Protein AF-X1SA84-F1 (afdb_monomer_lite)

Foldseek 3Di:
DDDDFDWDKDKDKDWDLDDQDPVRVCCQQCPPPCLVPPVSDHVVSCQQPVLVVPPVSPDLKHWPPCVDCVAKPKDKDFAAPPDDGDPPQADKDWDFDQQPPPDDDDPDDDDRDGDTDIFGAHPPPRDTQHKDFDADPNRHFDDDVNHGDIRGRIMMMMIITMMGRNCDPDDPPPPPPPVDDDDDDDDDDDDDDDDDDDDDDDDDDDD

Sequence (207 aa):
AEKKKAGFVVQVLCYSPYGRSETELGALVDPYGVEDQQDKWGFITRLAHLEDLAQDANSPFDLYKKGDNEQFNLEIKEVTVDGEMPEGIGIWDELIEETTQAGTRQIGLRQGGLARTWILIDPMTRETISKESVLDEEGKPKLYRGQPVYKVNDHWFVLNAKFLWRDAPEPPAQPVTSPYGMPRQMPTTSTPSPSSGSSGRSLPDDF

Organism: NCBI:txid412755

Radius of gyration: 34.04 Å; chains: 1; bounding box: 111×47×102 Å

Secondary structure (DSSP, 8-state):
------EEEEEEEEEES--SSHHHHHHHHS-TT-TT-GGG--HHHHHHTHHHHSTTS---EEE--TT-TTTEEEEEEE--TTS---TTSSEEEEEEE-----S----S------EEEEEEE-TTT--B-S-EEPB-TTSSBPEETTEE-EE---EEEEEEEEEEETTPPPPP------SS---------------------------

Structure (mmCIF, N/CA/C/O backbone):
data_AF-X1SA84-F1
#
_entry.id   AF-X1SA84-F1
#
loop_
_atom_site.group_PDB
_atom_site.id
_atom_site.type_symbol
_atom_site.label_atom_id
_atom_site.label_alt_id
_atom_site.label_comp_id
_atom_site.label_asym_id
_atom_site.label_entity_id
_atom_site.label_seq_id
_atom_site.pdbx_PDB_ins_code
_atom_site.Cartn_x
_atom_site.Cartn_y
_atom_site.Cartn_z
_atom_site.occupancy
_atom_site.B_iso_or_equiv
_atom_site.auth_seq_id
_atom_site.auth_comp_id
_atom_site.auth_asym_id
_atom_site.auth_atom_id
_atom_site.pdbx_PDB_model_num
ATOM 1 N N . ALA A 1 1 ? 33.188 -0.809 -13.844 1.00 40.09 1 ALA A N 1
ATOM 2 C CA . ALA A 1 1 ? 32.375 0.398 -13.598 1.00 40.09 1 ALA A CA 1
ATOM 3 C C . ALA A 1 1 ? 30.973 0.132 -14.123 1.00 40.09 1 ALA A C 1
ATOM 5 O O . ALA A 1 1 ? 30.839 -0.213 -15.292 1.00 40.09 1 ALA A O 1
ATOM 6 N N . GLU A 1 2 ? 29.960 0.195 -13.263 1.00 48.56 2 GLU A N 1
ATOM 7 C CA . GLU A 1 2 ? 28.555 0.024 -13.651 1.00 48.56 2 GLU A CA 1
ATOM 8 C C . GLU A 1 2 ? 28.142 1.250 -14.488 1.00 48.56 2 GLU A C 1
ATOM 10 O O . GLU A 1 2 ? 28.325 2.390 -14.056 1.00 48.56 2 GLU A O 1
ATOM 15 N N . LYS A 1 3 ? 27.696 1.046 -15.735 1.00 58.12 3 LYS A N 1
ATOM 16 C CA . LYS A 1 3 ? 27.245 2.154 -16.592 1.00 58.12 3 LYS A CA 1
ATOM 17 C C . LYS A 1 3 ? 25.975 2.747 -15.977 1.00 58.12 3 LYS A C 1
ATOM 19 O O . LYS A 1 3 ? 24.995 2.025 -15.815 1.00 58.12 3 LYS A O 1
ATOM 24 N N . LYS A 1 4 ? 25.986 4.046 -15.658 1.00 69.56 4 LYS A N 1
ATOM 25 C CA . LYS A 1 4 ? 24.787 4.770 -15.211 1.00 69.56 4 LYS A CA 1
ATOM 26 C C . LYS A 1 4 ? 23.742 4.719 -16.330 1.00 69.56 4 LYS A C 1
ATOM 28 O O . LYS A 1 4 ? 23.999 5.228 -17.417 1.00 69.56 4 LYS A O 1
ATOM 33 N N . LYS A 1 5 ? 22.609 4.068 -16.070 1.00 81.19 5 LYS A N 1
ATOM 34 C CA . LYS A 1 5 ? 21.448 4.033 -16.969 1.00 81.19 5 LYS A CA 1
ATOM 35 C C . LYS A 1 5 ? 20.498 5.174 -16.613 1.00 81.19 5 LYS A C 1
ATOM 37 O O . LYS A 1 5 ? 20.439 5.578 -15.452 1.00 81.19 5 LYS A O 1
ATOM 42 N N . ALA A 1 6 ? 19.781 5.688 -17.605 1.00 90.19 6 ALA A N 1
ATOM 43 C CA . ALA A 1 6 ? 18.726 6.662 -17.376 1.00 90.19 6 ALA A CA 1
ATOM 44 C C . ALA A 1 6 ? 17.506 5.995 -16.726 1.00 90.19 6 ALA A C 1
ATOM 46 O O . ALA A 1 6 ? 17.255 4.802 -16.912 1.00 90.19 6 ALA A O 1
ATOM 47 N N . GLY A 1 7 ? 16.764 6.770 -15.945 1.00 91.69 7 GLY A N 1
ATOM 48 C CA . GLY A 1 7 ? 15.628 6.280 -15.183 1.00 91.69 7 GLY A CA 1
ATOM 49 C C . GLY A 1 7 ? 15.085 7.341 -14.239 1.00 91.69 7 GLY A C 1
ATOM 50 O O . GLY A 1 7 ? 15.576 8.472 -14.206 1.00 91.69 7 GLY A O 1
ATOM 51 N N . PHE A 1 8 ? 14.082 6.965 -13.461 1.00 92.25 8 PHE A N 1
ATOM 52 C CA . PHE A 1 8 ? 13.454 7.826 -12.466 1.00 92.25 8 PHE A CA 1
ATOM 53 C C . PHE A 1 8 ? 12.996 7.012 -11.255 1.00 92.25 8 PHE A C 1
ATOM 55 O O . PHE A 1 8 ? 12.954 5.781 -11.279 1.00 92.25 8 PHE A O 1
ATOM 62 N N . VAL A 1 9 ? 12.696 7.721 -10.172 1.00 92.81 9 VAL A N 1
ATOM 63 C CA . VAL A 1 9 ? 12.149 7.156 -8.937 1.00 92.81 9 VAL A CA 1
ATOM 64 C C . VAL A 1 9 ? 10.683 7.556 -8.865 1.00 92.81 9 VAL A C 1
ATOM 66 O O . VAL A 1 9 ? 10.353 8.717 -9.107 1.00 92.81 9 VAL A O 1
ATOM 69 N N . VAL A 1 10 ? 9.823 6.609 -8.514 1.00 93.69 10 VAL A N 1
ATOM 70 C CA . VAL A 1 10 ? 8.415 6.848 -8.205 1.00 93.69 10 VAL A CA 1
ATOM 71 C C . VAL A 1 10 ? 8.187 6.516 -6.740 1.00 93.69 10 VAL A C 1
ATOM 73 O O . VAL A 1 10 ? 8.601 5.456 -6.269 1.00 93.69 10 VAL A O 1
ATOM 76 N N . GLN A 1 11 ? 7.508 7.421 -6.043 1.00 93.50 11 GLN A N 1
ATOM 77 C CA . GLN A 1 11 ? 6.896 7.143 -4.755 1.00 93.50 11 GLN A CA 1
ATOM 78 C C . GLN A 1 11 ? 5.381 7.122 -4.945 1.00 93.50 11 GLN A C 1
ATOM 80 O O . GLN A 1 11 ? 4.804 8.083 -5.454 1.00 93.50 11 GLN A O 1
ATOM 85 N N . VAL A 1 12 ? 4.749 6.022 -4.553 1.00 92.12 12 VAL A N 1
ATOM 86 C CA . VAL A 1 12 ? 3.297 5.861 -4.558 1.00 92.12 12 VAL A CA 1
ATOM 87 C C . VAL A 1 12 ? 2.830 5.795 -3.113 1.00 92.12 12 VAL A C 1
ATOM 89 O O . VAL A 1 12 ? 3.298 4.954 -2.350 1.00 92.12 12 VAL A O 1
ATOM 92 N N . LEU A 1 13 ? 1.916 6.691 -2.757 1.00 90.75 13 LEU A N 1
ATOM 93 C CA . LEU A 1 13 ? 1.251 6.743 -1.460 1.00 90.75 13 LEU A CA 1
ATOM 94 C C . LEU A 1 13 ? -0.183 6.276 -1.690 1.00 90.75 13 LEU A C 1
ATOM 96 O O . LEU A 1 13 ? -0.919 6.907 -2.452 1.00 90.75 13 LEU A O 1
ATOM 100 N N . CYS A 1 14 ? -0.570 5.162 -1.080 1.00 89.12 14 CYS A N 1
ATOM 101 C CA . CYS A 1 14 ? -1.890 4.585 -1.286 1.00 89.12 14 CYS A CA 1
ATOM 102 C C . CYS A 1 14 ? -2.542 4.190 0.029 1.00 89.12 14 CYS A C 1
ATOM 104 O O . CYS A 1 14 ? -1.904 3.666 0.934 1.00 89.12 14 CYS A O 1
ATOM 106 N N . TYR A 1 15 ? -3.850 4.388 0.076 1.00 89.19 15 TYR A N 1
ATOM 107 C CA . TYR A 1 15 ? -4.740 3.816 1.073 1.00 89.19 15 TYR A CA 1
ATOM 108 C C . TYR A 1 15 ? -5.435 2.584 0.476 1.00 89.19 15 TYR A C 1
ATOM 110 O O . TYR A 1 15 ? -5.722 2.560 -0.725 1.00 89.19 15 TYR A O 1
ATOM 118 N N . SER A 1 16 ? -5.692 1.564 1.296 1.00 89.44 16 SER A N 1
ATOM 119 C CA . SER A 1 16 ? -6.401 0.353 0.884 1.00 89.44 16 SER A CA 1
ATOM 120 C C . SER A 1 16 ? -7.372 -0.128 1.970 1.00 89.44 16 SER A C 1
ATOM 122 O O . SER A 1 16 ? -6.912 -0.491 3.055 1.00 89.44 16 SER A O 1
ATOM 124 N N . PRO A 1 17 ? -8.679 -0.253 1.656 1.00 88.56 17 PRO A N 1
ATOM 125 C CA . PRO A 1 17 ? -9.649 -0.943 2.514 1.00 88.56 17 PRO A CA 1
ATOM 126 C C . PRO A 1 17 ? -9.554 -2.477 2.399 1.00 88.56 17 PRO A C 1
ATOM 128 O O . PRO A 1 17 ? -10.313 -3.224 3.014 1.00 88.56 17 PRO A O 1
ATOM 131 N N . TYR A 1 18 ? -8.669 -2.981 1.534 1.00 86.94 18 TYR A N 1
ATOM 132 C CA . TYR A 1 18 ? -8.476 -4.410 1.306 1.00 86.94 18 TYR A CA 1
ATOM 133 C C . TYR A 1 18 ? -7.328 -4.958 2.154 1.00 86.94 18 TYR A C 1
ATOM 135 O O . TYR A 1 18 ? -6.328 -4.276 2.372 1.00 86.94 18 TYR A O 1
ATOM 143 N N . GLY A 1 19 ? -7.450 -6.230 2.542 1.00 83.94 19 GLY A N 1
ATOM 144 C CA . GLY A 1 19 ? -6.488 -6.928 3.394 1.00 83.94 19 GLY A CA 1
ATOM 145 C C . GLY A 1 19 ? -6.705 -6.619 4.877 1.00 83.94 19 GLY A C 1
ATOM 146 O O . GLY A 1 19 ? -6.691 -5.470 5.302 1.00 83.94 19 GLY A O 1
ATOM 147 N N . ARG A 1 20 ? -6.890 -7.661 5.693 1.00 87.00 20 ARG A N 1
ATOM 148 C CA . ARG A 1 20 ? -7.145 -7.534 7.141 1.00 87.00 20 ARG A CA 1
ATOM 149 C C . ARG A 1 20 ? -5.869 -7.446 7.973 1.00 87.00 20 ARG A C 1
ATOM 151 O O . ARG A 1 20 ? -5.932 -7.345 9.192 1.00 87.00 20 ARG A O 1
ATOM 158 N N . SER A 1 21 ? -4.718 -7.566 7.325 1.00 89.94 21 SER A N 1
ATOM 159 C CA . SER A 1 21 ? -3.398 -7.473 7.936 1.00 89.94 21 SER A CA 1
ATOM 160 C C . SER A 1 21 ? -2.388 -6.981 6.909 1.00 89.94 21 SER A C 1
ATOM 162 O O . SER A 1 21 ? -2.593 -7.160 5.706 1.00 89.94 21 SER A O 1
ATOM 164 N N . GLU A 1 22 ? -1.257 -6.463 7.380 1.00 91.69 22 GLU A N 1
ATOM 165 C CA . GLU A 1 22 ? -0.132 -6.061 6.528 1.00 91.69 22 GLU A CA 1
ATOM 166 C C . GLU A 1 22 ? 0.320 -7.189 5.588 1.00 91.69 22 GLU A C 1
ATOM 168 O O . GLU A 1 22 ? 0.612 -6.952 4.420 1.00 91.69 22 GLU A O 1
ATOM 173 N N . THR A 1 23 ? 0.325 -8.437 6.070 1.00 92.44 23 THR A N 1
ATOM 174 C CA . THR A 1 23 ? 0.707 -9.606 5.261 1.00 92.44 23 THR A CA 1
ATOM 175 C C . THR A 1 23 ? -0.300 -9.886 4.149 1.00 92.44 23 THR A C 1
ATOM 177 O O . THR A 1 23 ? 0.091 -10.166 3.017 1.00 92.44 23 THR A O 1
ATOM 180 N N . GLU A 1 24 ? -1.596 -9.813 4.455 1.00 93.31 24 GLU A N 1
ATOM 181 C CA . GLU A 1 24 ? -2.648 -10.040 3.463 1.00 93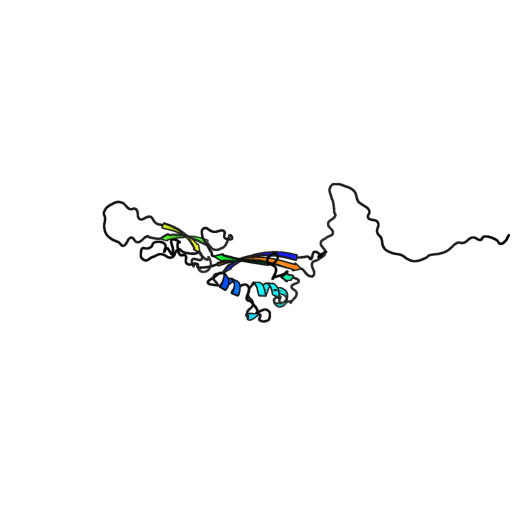.31 24 GLU A CA 1
ATOM 182 C C . GLU A 1 24 ? -2.660 -8.928 2.413 1.00 93.31 24 GLU A C 1
ATOM 184 O O . GLU A 1 24 ? -2.715 -9.220 1.221 1.00 93.31 24 GLU A O 1
ATOM 189 N N . LEU A 1 25 ? -2.529 -7.664 2.833 1.00 94.12 25 LEU A N 1
ATOM 190 C CA . LEU A 1 25 ? -2.405 -6.551 1.898 1.00 94.12 25 LEU A CA 1
ATOM 191 C C . LEU A 1 25 ? -1.135 -6.685 1.051 1.00 94.12 25 LEU A C 1
ATOM 193 O O . LEU A 1 25 ? -1.204 -6.540 -0.165 1.00 94.12 25 LEU A O 1
ATOM 197 N N . GLY A 1 26 ? 0.002 -7.049 1.645 1.00 93.56 26 GLY A N 1
ATOM 198 C CA . GLY A 1 26 ? 1.235 -7.315 0.904 1.00 93.56 26 GLY A CA 1
ATOM 199 C C . GLY A 1 26 ? 1.046 -8.365 -0.191 1.00 93.56 26 GLY A C 1
ATOM 200 O O . GLY A 1 26 ? 1.468 -8.145 -1.321 1.00 93.56 26 GLY A O 1
ATOM 201 N N . ALA A 1 27 ? 0.327 -9.452 0.101 1.00 94.25 27 ALA A N 1
ATOM 202 C CA . ALA A 1 27 ? 0.016 -10.493 -0.878 1.00 94.25 27 ALA A CA 1
ATOM 203 C C . ALA A 1 27 ? -0.966 -10.043 -1.978 1.00 94.25 27 ALA A C 1
ATOM 205 O O . ALA A 1 27 ? -0.961 -10.617 -3.065 1.00 94.25 27 ALA A O 1
ATOM 206 N N . LEU A 1 28 ? -1.803 -9.033 -1.723 1.00 93.88 28 LEU A N 1
ATOM 207 C CA . LEU A 1 28 ? -2.672 -8.425 -2.737 1.00 93.88 28 LEU A CA 1
ATOM 208 C C . LEU A 1 28 ? -1.910 -7.433 -3.627 1.00 93.88 28 LEU A C 1
ATOM 210 O O . LEU A 1 28 ? -2.140 -7.377 -4.836 1.00 93.88 28 LEU A O 1
ATOM 214 N N . VAL A 1 29 ? -1.012 -6.637 -3.040 1.00 94.19 29 VAL A N 1
ATOM 215 C CA . VAL A 1 29 ? -0.237 -5.618 -3.763 1.00 94.19 29 VAL A CA 1
ATOM 216 C C . VAL A 1 29 ? 0.887 -6.269 -4.577 1.00 94.19 29 VAL A C 1
ATOM 218 O O . VAL A 1 29 ? 1.070 -5.901 -5.739 1.00 94.19 29 VAL A O 1
ATOM 221 N N . ASP A 1 30 ? 1.597 -7.247 -4.009 1.00 93.00 30 ASP A N 1
ATOM 222 C CA . ASP A 1 30 ? 2.670 -8.011 -4.661 1.00 93.00 30 ASP A CA 1
ATOM 223 C C . ASP A 1 30 ? 2.502 -9.535 -4.486 1.00 93.00 30 ASP A C 1
ATOM 225 O O . ASP A 1 30 ? 3.218 -10.171 -3.706 1.00 93.00 30 ASP A O 1
ATOM 229 N N . PRO A 1 31 ? 1.535 -10.149 -5.188 1.00 94.00 31 PRO A N 1
ATOM 230 C CA . PRO A 1 31 ? 1.337 -11.593 -5.155 1.00 94.00 31 PRO A CA 1
ATOM 231 C C . PRO A 1 31 ? 2.556 -12.346 -5.703 1.00 94.00 31 PRO A C 1
ATOM 233 O O . PRO A 1 31 ? 3.144 -11.975 -6.719 1.00 94.00 31 PRO A O 1
ATOM 236 N N . TYR A 1 32 ? 2.904 -13.453 -5.047 1.00 91.94 32 TYR A N 1
ATOM 237 C CA . TYR A 1 32 ? 4.046 -14.291 -5.413 1.00 91.94 32 TYR A CA 1
ATOM 238 C C . TYR A 1 32 ? 3.682 -15.355 -6.459 1.00 91.94 32 TYR A C 1
ATOM 240 O O . TYR A 1 32 ? 2.663 -16.033 -6.317 1.00 91.94 32 TYR A O 1
ATOM 248 N N . GLY A 1 33 ? 4.548 -15.571 -7.457 1.00 92.94 33 GLY A N 1
ATOM 249 C CA . GLY A 1 33 ? 4.436 -16.696 -8.396 1.00 92.94 33 GLY A CA 1
ATOM 250 C C . GLY A 1 33 ? 3.295 -16.563 -9.410 1.00 92.94 33 GLY A C 1
ATOM 251 O O . GLY A 1 33 ? 2.736 -17.572 -9.849 1.00 92.94 33 GLY A O 1
ATOM 252 N N . VAL A 1 34 ? 2.894 -15.331 -9.727 1.00 94.25 34 VAL A N 1
ATOM 253 C CA . VAL A 1 34 ? 1.793 -15.024 -10.656 1.00 94.25 34 VAL A CA 1
ATOM 254 C C . VAL A 1 34 ? 2.260 -14.298 -11.916 1.00 94.25 34 VAL A C 1
ATOM 256 O O . VAL A 1 34 ? 1.433 -13.758 -12.641 1.00 94.25 34 VAL A O 1
ATOM 259 N N . GLU A 1 35 ? 3.560 -14.274 -12.194 1.00 89.81 35 GLU A N 1
ATOM 260 C CA . GLU A 1 35 ? 4.178 -13.535 -13.303 1.00 89.81 35 GLU A CA 1
ATOM 261 C C . GLU A 1 35 ? 3.502 -13.852 -14.647 1.00 89.81 35 GLU A C 1
ATOM 263 O O . GLU A 1 35 ? 3.147 -12.940 -15.383 1.00 89.81 35 GLU A O 1
ATOM 268 N N . ASP A 1 36 ? 3.172 -15.119 -14.902 1.00 92.38 36 ASP A N 1
ATOM 269 C CA . ASP A 1 36 ? 2.515 -15.550 -16.146 1.00 92.38 36 ASP A CA 1
ATOM 270 C C . ASP A 1 36 ? 0.967 -15.512 -16.092 1.00 92.38 36 ASP A C 1
ATOM 272 O O . ASP A 1 36 ? 0.291 -15.990 -17.004 1.00 92.38 36 ASP A O 1
ATOM 276 N N . GLN A 1 37 ? 0.372 -15.000 -15.009 1.00 94.12 37 GLN A N 1
ATOM 277 C CA . GLN A 1 37 ? -1.074 -15.029 -14.739 1.00 94.12 37 GLN A CA 1
ATOM 278 C C . GLN A 1 37 ? -1.625 -13.608 -14.569 1.00 94.12 37 GLN A C 1
ATOM 280 O O . GLN A 1 37 ? -1.850 -13.133 -13.454 1.00 94.12 37 GLN A O 1
ATOM 285 N N . GLN A 1 38 ? -1.854 -12.927 -15.696 1.00 92.56 38 GLN A N 1
ATOM 286 C CA . GLN A 1 38 ? -2.252 -11.512 -15.750 1.00 92.56 38 GLN A CA 1
ATOM 287 C C . GLN A 1 38 ? -3.522 -11.168 -14.947 1.00 92.56 38 GLN A C 1
ATOM 289 O O . GLN A 1 38 ? -3.660 -10.062 -14.411 1.00 92.56 38 GLN A O 1
ATOM 294 N N . ASP A 1 39 ? -4.462 -12.106 -14.842 1.00 94.12 39 ASP A N 1
ATOM 295 C CA . ASP A 1 39 ? -5.691 -11.989 -14.051 1.00 94.12 39 ASP A CA 1
ATOM 296 C C . ASP A 1 39 ? -5.430 -11.983 -12.537 1.00 94.12 39 ASP A C 1
ATOM 298 O O . ASP A 1 39 ? -6.227 -11.438 -11.776 1.00 94.12 39 ASP A O 1
ATOM 302 N N . LYS A 1 40 ? -4.289 -12.526 -12.104 1.00 94.69 40 LYS A N 1
ATOM 303 C CA . LYS A 1 40 ? -3.852 -12.580 -10.704 1.00 94.69 40 LYS A CA 1
ATOM 304 C C . LYS A 1 40 ? -2.805 -11.535 -10.348 1.00 94.69 40 LYS A C 1
ATOM 306 O O . LYS A 1 40 ? -2.362 -11.491 -9.204 1.00 94.69 40 LYS A O 1
ATOM 311 N N . TRP A 1 41 ? -2.398 -10.696 -11.296 1.00 95.12 41 TRP A N 1
ATOM 312 C CA . TRP A 1 41 ? -1.437 -9.639 -11.018 1.00 95.12 41 TRP A CA 1
ATOM 313 C C . TRP A 1 41 ? -1.992 -8.616 -10.029 1.00 95.12 41 TRP A C 1
ATOM 315 O O . TRP A 1 41 ? -3.035 -7.992 -10.275 1.00 95.12 41 TRP A O 1
ATOM 325 N N . GLY A 1 42 ? -1.222 -8.396 -8.966 1.00 93.69 42 GLY A N 1
ATOM 326 C CA . GLY A 1 42 ? -1.383 -7.269 -8.060 1.00 93.69 42 GLY A CA 1
ATOM 327 C C . GLY A 1 42 ? -0.833 -5.978 -8.659 1.00 93.69 42 GLY A C 1
ATOM 328 O O . GLY A 1 42 ? -0.413 -5.921 -9.819 1.00 93.69 42 GLY A O 1
ATOM 329 N N . PHE A 1 43 ? -0.826 -4.920 -7.856 1.00 93.44 43 PHE A N 1
ATOM 330 C CA . PHE A 1 43 ? -0.358 -3.604 -8.281 1.00 93.44 43 PHE A CA 1
ATOM 331 C C . PHE A 1 43 ? 1.117 -3.615 -8.710 1.00 93.44 43 PHE A C 1
ATOM 333 O O . PHE A 1 43 ? 1.450 -3.139 -9.793 1.00 93.44 43 PHE A O 1
ATOM 340 N N . ILE A 1 44 ? 1.999 -4.212 -7.907 1.00 93.06 44 ILE A N 1
ATOM 341 C CA . ILE A 1 44 ? 3.443 -4.243 -8.176 1.00 93.06 44 ILE A CA 1
ATOM 342 C C . ILE A 1 44 ? 3.766 -5.135 -9.373 1.00 93.06 44 ILE A C 1
ATOM 344 O O . ILE A 1 44 ? 4.587 -4.759 -10.209 1.00 93.06 44 ILE A O 1
ATOM 348 N N . THR A 1 45 ? 3.109 -6.289 -9.505 1.00 92.12 45 THR A N 1
ATOM 349 C CA . THR A 1 45 ? 3.285 -7.153 -10.679 1.00 92.12 45 THR A CA 1
ATOM 350 C C . THR A 1 45 ? 2.876 -6.411 -11.952 1.00 92.12 45 THR A C 1
ATOM 352 O O . THR A 1 45 ? 3.626 -6.406 -12.918 1.00 92.12 45 THR A O 1
ATOM 355 N N . ARG A 1 46 ? 1.770 -5.655 -11.941 1.00 92.31 46 ARG A N 1
ATOM 356 C CA . ARG A 1 46 ? 1.384 -4.801 -13.083 1.00 92.31 46 ARG A CA 1
ATOM 357 C C . ARG A 1 46 ? 2.444 -3.751 -13.424 1.00 92.31 46 ARG A C 1
ATOM 359 O O . ARG A 1 46 ? 2.704 -3.526 -14.599 1.00 92.31 46 ARG A O 1
ATOM 366 N N . LEU A 1 47 ? 3.088 -3.146 -12.423 1.00 91.81 47 LEU A N 1
ATOM 367 C CA . LEU A 1 47 ? 4.199 -2.209 -12.643 1.00 91.81 47 LEU A CA 1
ATOM 368 C C . LEU A 1 47 ? 5.451 -2.879 -13.229 1.00 91.81 47 LEU A C 1
ATOM 370 O O . LEU A 1 47 ? 6.212 -2.233 -13.946 1.00 91.81 47 LEU A O 1
ATOM 374 N N . ALA A 1 48 ? 5.684 -4.157 -12.934 1.00 90.62 48 ALA A N 1
ATOM 375 C CA . ALA A 1 48 ? 6.774 -4.920 -13.541 1.00 90.62 48 ALA A CA 1
ATOM 376 C C . ALA A 1 48 ? 6.493 -5.283 -15.011 1.00 90.62 48 ALA A C 1
ATOM 378 O O . ALA A 1 48 ? 7.433 -5.494 -15.769 1.00 90.62 48 ALA A O 1
ATOM 379 N N . HIS A 1 49 ? 5.218 -5.300 -15.406 1.00 90.00 49 HIS A N 1
ATOM 380 C CA . HIS A 1 49 ? 4.731 -5.704 -16.724 1.00 90.00 49 HIS A CA 1
ATOM 381 C C . HIS A 1 49 ? 4.081 -4.540 -17.497 1.00 90.00 49 HIS A C 1
ATOM 383 O O . HIS A 1 49 ? 3.109 -4.721 -18.228 1.00 90.00 49 HIS A O 1
ATOM 389 N N . LEU A 1 50 ? 4.593 -3.312 -17.337 1.00 88.56 50 LEU A N 1
ATOM 390 C CA . LEU A 1 50 ? 4.032 -2.134 -18.018 1.00 88.56 50 LEU A CA 1
ATOM 391 C C . LEU A 1 50 ? 4.059 -2.254 -19.550 1.00 88.56 50 LEU A C 1
ATOM 393 O O . LEU A 1 50 ? 3.157 -1.741 -20.208 1.00 88.56 50 LEU A O 1
ATOM 397 N N . GLU A 1 51 ? 5.060 -2.935 -20.112 1.00 85.38 51 GLU A N 1
ATOM 398 C CA . GLU A 1 51 ? 5.153 -3.226 -21.551 1.00 85.38 51 GLU A CA 1
ATOM 399 C C . GLU A 1 51 ? 3.974 -4.079 -22.041 1.00 85.38 51 GLU A C 1
ATOM 401 O O . GLU A 1 51 ? 3.398 -3.770 -23.080 1.00 85.38 51 GLU A O 1
ATOM 406 N N . ASP A 1 52 ? 3.535 -5.060 -21.248 1.00 85.31 52 ASP A N 1
ATOM 407 C CA . ASP A 1 52 ? 2.419 -5.954 -21.591 1.00 85.31 52 ASP A CA 1
ATOM 408 C C . ASP A 1 52 ? 1.045 -5.273 -21.452 1.00 85.31 52 ASP A C 1
ATOM 410 O O . ASP A 1 52 ? 0.049 -5.720 -22.025 1.00 85.31 52 ASP A O 1
ATOM 414 N N . LEU A 1 53 ? 0.966 -4.207 -20.648 1.00 82.00 53 LEU A N 1
ATOM 415 C CA . LEU A 1 53 ? -0.279 -3.494 -20.345 1.00 82.00 53 LEU A CA 1
ATOM 416 C C . LEU A 1 53 ? -0.524 -2.278 -21.240 1.00 82.00 53 LEU A C 1
ATOM 418 O O . LEU A 1 53 ? -1.671 -1.842 -21.371 1.00 82.00 53 LEU A O 1
ATOM 422 N N . ALA A 1 54 ? 0.524 -1.700 -21.825 1.00 76.00 54 ALA A N 1
ATOM 423 C CA . ALA A 1 54 ? 0.377 -0.580 -22.741 1.00 76.00 54 ALA A CA 1
ATOM 424 C C . ALA A 1 54 ? -0.377 -1.038 -24.004 1.00 76.00 54 ALA A C 1
ATOM 426 O O . ALA A 1 54 ? -0.024 -2.039 -24.618 1.00 76.00 54 ALA A O 1
ATOM 427 N N . GLN A 1 55 ? -1.427 -0.313 -24.408 1.00 67.44 55 GLN A N 1
ATOM 428 C CA . GLN A 1 55 ? -2.250 -0.675 -25.580 1.00 67.44 55 GLN A CA 1
ATOM 429 C C . GLN A 1 55 ? -1.455 -0.735 -26.892 1.00 67.44 55 GLN A C 1
ATOM 431 O O . GLN A 1 55 ? -1.858 -1.424 -27.826 1.00 67.44 55 GLN A O 1
ATOM 436 N N . ASP A 1 56 ? -0.348 -0.004 -26.961 1.00 72.12 56 ASP A N 1
ATOM 437 C CA . ASP A 1 56 ? 0.605 0.007 -28.066 1.00 72.12 56 ASP A CA 1
ATOM 438 C C . ASP A 1 56 ? 1.860 -0.841 -27.787 1.00 72.12 56 ASP A C 1
ATOM 440 O O . ASP A 1 56 ? 2.761 -0.875 -28.623 1.00 72.12 56 ASP A O 1
ATOM 444 N N . ALA A 1 57 ? 1.913 -1.519 -26.633 1.00 65.06 57 ALA A N 1
ATOM 445 C CA . ALA A 1 57 ? 3.027 -2.327 -26.139 1.00 65.06 57 ALA A CA 1
ATOM 446 C C . ALA A 1 57 ? 4.391 -1.612 -26.182 1.00 65.06 57 ALA A C 1
ATOM 448 O O . ALA A 1 57 ? 5.429 -2.245 -26.355 1.00 65.06 57 ALA A O 1
ATOM 449 N N . ASN A 1 58 ? 4.401 -0.281 -26.048 1.00 73.62 58 ASN A N 1
ATOM 450 C CA . ASN A 1 58 ? 5.601 0.533 -26.250 1.00 73.62 58 ASN A CA 1
ATOM 451 C C . ASN A 1 58 ? 6.025 1.290 -24.983 1.00 73.62 58 ASN A C 1
ATOM 453 O O . ASN A 1 58 ? 6.561 2.395 -25.063 1.00 73.62 58 ASN A O 1
ATOM 457 N N . SER A 1 59 ? 5.771 0.730 -23.796 1.00 85.75 59 SER A N 1
ATOM 458 C CA . SER A 1 59 ? 6.298 1.308 -22.555 1.00 85.75 59 SER A CA 1
ATOM 459 C C . SER A 1 59 ? 7.820 1.109 -22.509 1.00 85.75 59 SER A C 1
ATOM 461 O O . SER A 1 59 ? 8.266 -0.028 -22.368 1.00 85.75 59 SER A O 1
ATOM 463 N N . PRO A 1 60 ? 8.648 2.174 -22.551 1.00 89.12 60 PRO A N 1
ATOM 464 C CA . PRO A 1 60 ? 10.108 2.049 -22.543 1.00 89.12 60 PRO A CA 1
ATOM 465 C C . PRO A 1 60 ? 10.676 1.884 -21.120 1.00 89.12 60 PRO A C 1
ATOM 467 O O . PRO A 1 60 ? 11.862 2.158 -20.883 1.00 89.12 60 PRO A O 1
ATOM 470 N N . PHE A 1 61 ? 9.817 1.529 -20.159 1.00 91.00 61 PHE A N 1
ATOM 471 C CA . PHE A 1 61 ? 10.103 1.561 -18.732 1.00 91.00 61 PHE A CA 1
ATOM 472 C C . PHE A 1 61 ? 10.074 0.171 -18.114 1.00 91.00 61 PHE A C 1
ATOM 474 O O . PHE A 1 61 ? 9.072 -0.532 -18.227 1.00 91.00 61 PHE A O 1
ATOM 481 N N . ASP A 1 62 ? 11.133 -0.152 -17.371 1.00 90.44 62 ASP A N 1
ATOM 482 C CA . ASP A 1 62 ? 11.257 -1.418 -16.649 1.00 90.44 62 ASP A CA 1
ATOM 483 C C . ASP A 1 62 ? 11.456 -1.173 -15.158 1.00 90.44 62 ASP A C 1
ATOM 485 O O . ASP A 1 62 ? 12.253 -0.315 -14.762 1.00 90.44 62 ASP A O 1
ATOM 489 N N . LEU A 1 63 ? 10.798 -1.973 -14.322 1.00 91.50 63 LEU A N 1
ATOM 490 C CA . LEU A 1 63 ? 11.015 -1.943 -12.881 1.00 91.50 63 LEU A CA 1
ATOM 491 C C . LEU A 1 63 ? 12.443 -2.411 -12.546 1.00 91.50 63 LEU A C 1
ATOM 493 O O . LEU A 1 63 ? 12.857 -3.529 -12.859 1.00 91.50 63 LEU A O 1
ATOM 497 N N . TYR A 1 64 ? 13.219 -1.551 -11.894 1.00 92.00 64 TYR A N 1
ATOM 498 C CA . TYR A 1 64 ? 14.628 -1.796 -11.621 1.00 92.00 64 TYR A CA 1
ATOM 499 C C . TYR A 1 64 ? 14.826 -2.607 -10.342 1.00 92.00 64 TYR A C 1
ATOM 501 O O . TYR A 1 64 ? 14.463 -2.155 -9.261 1.00 92.00 64 TYR A O 1
ATOM 509 N N . LYS A 1 65 ? 15.481 -3.772 -10.470 1.00 89.31 65 LYS A N 1
ATOM 510 C CA . LYS A 1 65 ? 15.915 -4.627 -9.349 1.00 89.31 65 LYS A CA 1
ATOM 511 C C . LYS A 1 65 ? 14.829 -4.781 -8.266 1.00 89.31 65 LYS A C 1
ATOM 513 O O . LYS A 1 65 ? 15.082 -4.516 -7.100 1.00 89.31 65 LYS A O 1
ATOM 518 N N . LYS A 1 66 ? 13.635 -5.259 -8.640 1.00 85.69 66 LYS A N 1
ATOM 519 C CA . LYS A 1 66 ? 12.506 -5.485 -7.710 1.00 85.69 66 LYS A CA 1
ATOM 520 C C . LYS A 1 66 ? 12.891 -6.263 -6.435 1.00 85.69 66 LYS A C 1
ATOM 522 O O . LYS A 1 66 ? 12.363 -5.986 -5.371 1.00 85.69 66 LYS A O 1
ATOM 527 N N . GLY A 1 67 ? 13.816 -7.222 -6.534 1.00 85.25 67 GLY A N 1
ATOM 528 C CA . GLY A 1 67 ? 14.296 -8.006 -5.384 1.00 85.25 67 GLY A CA 1
ATOM 529 C C . GLY A 1 67 ? 15.341 -7.314 -4.494 1.00 85.25 67 GLY A C 1
ATOM 530 O O . GLY A 1 67 ? 15.857 -7.948 -3.579 1.00 85.25 67 GLY A O 1
ATOM 531 N N . ASP A 1 68 ? 15.706 -6.062 -4.780 1.00 89.06 68 ASP A N 1
ATOM 532 C CA . ASP A 1 68 ? 16.673 -5.269 -4.018 1.00 89.06 68 ASP A CA 1
ATOM 533 C C . ASP A 1 68 ? 15.946 -4.160 -3.245 1.00 89.06 68 ASP A C 1
ATOM 535 O O . ASP A 1 68 ? 15.458 -3.193 -3.835 1.00 89.06 68 ASP A O 1
ATOM 539 N N . ASN A 1 69 ? 15.926 -4.284 -1.914 1.00 87.31 69 ASN A N 1
ATOM 540 C CA . ASN A 1 69 ? 15.204 -3.375 -1.021 1.00 87.31 69 ASN A CA 1
ATOM 541 C C . ASN A 1 69 ? 15.664 -1.904 -1.105 1.00 87.31 69 ASN A C 1
ATOM 543 O O . ASN A 1 69 ? 14.914 -1.006 -0.726 1.00 87.31 69 ASN A O 1
ATOM 547 N N . GLU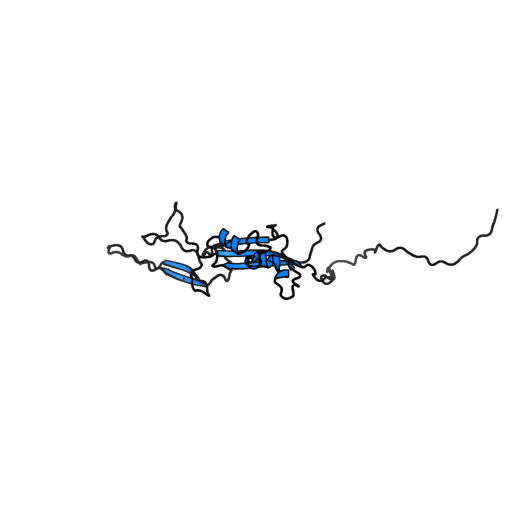 A 1 70 ? 16.878 -1.624 -1.597 1.00 87.69 70 GLU A N 1
ATOM 548 C CA . GLU A 1 70 ? 17.369 -0.247 -1.794 1.00 87.69 70 GLU A CA 1
ATOM 549 C C . GLU A 1 70 ? 16.849 0.402 -3.089 1.00 87.69 70 GLU A C 1
ATOM 551 O O . GLU A 1 70 ? 16.943 1.621 -3.294 1.00 87.69 70 GLU A O 1
ATOM 556 N N . GLN A 1 71 ? 16.359 -0.416 -4.017 1.00 89.00 71 GLN A N 1
ATOM 557 C CA . GLN A 1 71 ? 15.823 0.019 -5.308 1.00 89.00 71 GLN A CA 1
ATOM 558 C C . GLN A 1 71 ? 14.298 -0.083 -5.344 1.00 89.00 71 GLN A C 1
ATOM 560 O O . GLN A 1 71 ? 13.655 0.650 -6.101 1.00 89.00 71 GLN A O 1
ATOM 565 N N . PHE A 1 72 ? 13.751 -0.967 -4.513 1.00 92.25 72 PHE A N 1
ATOM 566 C CA . PHE A 1 72 ? 12.347 -1.295 -4.420 1.00 92.25 72 PHE A CA 1
ATOM 567 C C . PHE A 1 72 ? 11.956 -1.517 -2.958 1.00 92.25 72 PHE A C 1
ATOM 569 O O . PHE A 1 72 ? 12.417 -2.458 -2.327 1.00 92.25 72 PHE A O 1
ATOM 576 N N . ASN A 1 73 ? 11.094 -0.673 -2.406 1.00 93.69 73 ASN A N 1
ATOM 577 C CA . ASN A 1 73 ? 10.669 -0.777 -1.018 1.00 93.69 73 ASN A CA 1
ATOM 578 C C . ASN A 1 73 ? 9.155 -0.601 -0.918 1.00 93.69 73 ASN A C 1
ATOM 580 O O . ASN A 1 73 ? 8.627 0.432 -1.328 1.00 93.69 73 ASN A O 1
ATOM 584 N N . LEU A 1 74 ? 8.484 -1.617 -0.376 1.00 93.62 74 LEU A N 1
ATOM 585 C CA . LEU A 1 74 ? 7.076 -1.573 -0.008 1.00 93.62 74 LEU A CA 1
ATOM 586 C C . LEU A 1 74 ? 6.980 -1.543 1.517 1.00 93.62 74 LEU A C 1
ATOM 588 O O . LEU A 1 74 ? 7.393 -2.490 2.186 1.00 93.62 74 LEU A O 1
ATOM 592 N N . GLU A 1 75 ? 6.417 -0.469 2.050 1.00 93.56 75 GLU A N 1
ATOM 593 C CA . GLU A 1 75 ? 6.109 -0.313 3.467 1.00 93.56 75 GLU A CA 1
ATOM 594 C C . GLU A 1 75 ? 4.594 -0.272 3.635 1.00 93.56 75 GLU A C 1
ATOM 596 O O . GLU A 1 75 ? 3.930 0.510 2.962 1.00 93.56 75 GLU A O 1
ATOM 601 N N . ILE A 1 76 ? 4.047 -1.105 4.519 1.00 93.81 76 ILE A N 1
ATOM 602 C CA . ILE A 1 76 ? 2.612 -1.170 4.814 1.00 93.81 76 ILE A CA 1
ATOM 603 C C . ILE A 1 76 ? 2.427 -0.847 6.290 1.00 93.81 76 ILE A C 1
ATOM 605 O O . ILE A 1 76 ? 3.183 -1.339 7.124 1.00 93.81 76 ILE A O 1
ATOM 609 N N . LYS A 1 77 ? 1.435 -0.016 6.603 1.00 92.62 77 LYS A N 1
ATOM 610 C CA . LYS A 1 77 ? 1.121 0.434 7.958 1.00 92.62 77 LYS A CA 1
ATOM 611 C C . LYS A 1 77 ? -0.386 0.522 8.163 1.00 92.62 77 LYS A C 1
ATOM 613 O O . LYS A 1 77 ? -1.158 0.693 7.223 1.00 92.62 77 LYS A O 1
ATOM 618 N N . GLU A 1 78 ? -0.802 0.432 9.417 1.00 92.44 78 GLU A N 1
ATOM 619 C CA . GLU A 1 78 ? -2.187 0.653 9.832 1.00 92.44 78 GLU A CA 1
ATOM 620 C C . GLU A 1 78 ? -2.569 2.137 9.717 1.00 92.44 78 GLU A C 1
ATOM 622 O O . GLU A 1 78 ? -1.738 3.030 9.920 1.00 92.44 78 GLU A O 1
ATOM 627 N N . VAL A 1 79 ? -3.844 2.421 9.447 1.00 89.31 79 VAL A N 1
ATOM 628 C CA . VAL A 1 79 ? -4.380 3.786 9.527 1.00 89.31 79 VAL A CA 1
ATOM 629 C C . VAL A 1 79 ? -4.599 4.153 10.995 1.00 89.31 79 VAL A C 1
ATOM 631 O O . VAL A 1 79 ? -5.378 3.526 11.720 1.00 89.31 79 VAL A O 1
ATOM 634 N N . THR A 1 80 ? -3.911 5.196 11.456 1.00 87.12 80 THR A N 1
ATOM 635 C CA . THR A 1 80 ? -3.927 5.617 12.862 1.00 87.12 80 THR A CA 1
ATOM 636 C C . THR A 1 80 ? -4.067 7.125 12.987 1.00 87.12 80 THR A C 1
ATOM 638 O O . THR A 1 80 ? -3.447 7.854 12.223 1.00 87.12 80 THR A O 1
ATOM 641 N N . VAL A 1 81 ? -4.810 7.575 13.997 1.00 83.12 81 VAL A N 1
ATOM 642 C CA . VAL A 1 81 ? -5.020 9.002 14.299 1.00 83.12 81 VAL A CA 1
ATOM 643 C C . VAL A 1 81 ? -3.748 9.671 14.836 1.00 83.12 81 VAL A C 1
ATOM 645 O O . VAL A 1 81 ? -3.411 10.774 14.424 1.00 83.12 81 VAL A O 1
ATOM 648 N N . ASP A 1 82 ? -2.999 8.981 15.698 1.00 78.62 82 ASP A N 1
ATOM 649 C CA . ASP A 1 82 ? -1.835 9.554 16.396 1.00 78.62 82 ASP A CA 1
ATOM 650 C C . ASP A 1 82 ? -0.478 9.183 15.759 1.00 78.62 82 ASP A C 1
ATOM 652 O O . ASP A 1 82 ? 0.567 9.299 16.402 1.00 78.62 82 ASP A O 1
ATOM 656 N N . GLY A 1 83 ? -0.478 8.659 14.530 1.00 77.94 83 GLY A N 1
ATOM 657 C CA . GLY A 1 83 ? 0.723 8.149 13.860 1.00 77.94 83 GLY A CA 1
ATOM 658 C C . GLY A 1 83 ? 1.179 8.991 12.674 1.00 77.94 83 GLY A C 1
ATOM 659 O O . GLY A 1 83 ? 0.450 9.833 12.158 1.00 77.94 83 GLY A O 1
ATOM 660 N N . GLU A 1 84 ? 2.403 8.728 12.213 1.00 80.94 84 GLU A N 1
ATOM 661 C CA . GLU A 1 84 ? 2.908 9.283 10.957 1.00 80.94 84 GLU A CA 1
ATOM 662 C C . GLU A 1 84 ? 2.163 8.637 9.787 1.00 80.94 84 GLU A C 1
ATOM 664 O O . GLU A 1 84 ? 2.393 7.470 9.468 1.00 80.94 84 GLU A O 1
ATOM 669 N N . MET A 1 85 ? 1.264 9.394 9.164 1.00 83.81 85 MET A N 1
ATOM 670 C CA . MET A 1 85 ? 0.472 8.963 8.019 1.00 83.81 85 MET A CA 1
ATOM 671 C C . MET A 1 85 ? 0.573 10.002 6.890 1.00 83.81 85 MET A C 1
ATOM 673 O O . MET A 1 85 ? 0.671 11.198 7.177 1.00 83.81 85 MET A O 1
ATOM 677 N N . PRO A 1 86 ? 0.552 9.581 5.613 1.00 81.75 86 PRO A N 1
ATOM 678 C CA . PRO A 1 86 ? 0.527 10.498 4.486 1.00 81.75 86 PRO A CA 1
ATOM 679 C C . PRO A 1 86 ? -0.682 11.429 4.534 1.00 81.75 86 PRO A C 1
ATOM 681 O O . PRO A 1 86 ? -1.794 11.020 4.877 1.00 81.75 86 PRO A O 1
ATOM 684 N N . GLU A 1 87 ? -0.471 12.678 4.128 1.00 81.75 87 GLU A N 1
ATOM 685 C CA . GLU A 1 87 ? -1.568 13.620 3.939 1.00 81.75 87 GLU A CA 1
ATOM 686 C C . GLU A 1 87 ? -2.518 13.135 2.833 1.00 81.75 87 GLU A C 1
ATOM 688 O O . GLU A 1 87 ? -2.100 12.545 1.836 1.00 81.75 87 GLU A O 1
ATOM 693 N N . GLY A 1 88 ? -3.813 13.407 3.004 1.00 80.38 88 GLY A N 1
ATOM 694 C CA . GLY A 1 88 ? -4.846 13.069 2.020 1.00 80.38 88 GLY A CA 1
ATOM 695 C C . GLY A 1 88 ? -5.478 11.684 2.182 1.00 80.38 88 GLY A C 1
ATOM 696 O O . GLY A 1 88 ? -6.371 11.345 1.408 1.00 80.38 88 GLY A O 1
ATOM 697 N N . ILE A 1 89 ? -5.072 10.899 3.186 1.00 81.94 89 ILE A N 1
ATOM 698 C CA . ILE A 1 89 ? -5.794 9.685 3.583 1.00 81.94 89 ILE A CA 1
ATOM 699 C C . ILE A 1 89 ? -6.938 10.083 4.520 1.00 81.94 89 ILE A C 1
ATOM 701 O O . ILE A 1 89 ? -6.692 10.545 5.630 1.00 81.94 89 ILE A O 1
ATOM 705 N N . GLY A 1 90 ? -8.179 9.893 4.069 1.00 84.12 90 GLY A N 1
ATOM 706 C CA . GLY A 1 90 ? -9.391 10.151 4.851 1.00 84.12 90 GLY A CA 1
ATOM 707 C C . GLY A 1 90 ? -9.709 11.629 5.118 1.00 84.12 90 GLY A C 1
ATOM 708 O O . GLY A 1 90 ? -9.005 12.548 4.699 1.00 84.12 90 GLY A O 1
ATOM 709 N N . ILE A 1 91 ? -10.817 11.849 5.824 1.00 85.88 91 ILE A N 1
ATOM 710 C CA . ILE A 1 91 ? -11.262 13.135 6.368 1.00 85.88 91 ILE A CA 1
ATOM 711 C C . ILE A 1 91 ? -11.357 12.997 7.888 1.00 85.88 91 ILE A C 1
ATOM 713 O O . ILE A 1 91 ? -11.898 12.013 8.392 1.00 85.88 91 ILE A O 1
ATOM 717 N N . TRP A 1 92 ? -10.836 13.989 8.607 1.00 86.12 92 TRP A N 1
ATOM 718 C CA . TRP A 1 92 ? -10.923 14.068 10.063 1.00 86.12 92 TRP A CA 1
ATOM 719 C C . TRP A 1 92 ? -12.349 14.366 10.520 1.00 86.12 92 TRP A C 1
ATOM 721 O O . TRP A 1 92 ? -12.941 15.346 10.063 1.00 86.12 92 TRP A O 1
ATOM 731 N N . ASP A 1 93 ? -12.857 13.569 11.456 1.00 83.44 93 ASP A N 1
ATOM 732 C CA . ASP A 1 93 ? -14.144 13.807 12.110 1.00 83.44 93 ASP A CA 1
ATOM 733 C C . ASP A 1 93 ? -14.040 13.633 13.633 1.00 83.44 93 ASP A C 1
ATOM 735 O O . ASP A 1 93 ? -13.159 12.932 14.143 1.00 83.44 93 ASP A O 1
ATOM 739 N N . GLU A 1 94 ? -14.921 14.309 14.368 1.00 80.94 94 GLU A N 1
ATOM 740 C CA . GLU A 1 94 ? -14.979 14.274 15.831 1.00 80.94 94 GLU A CA 1
ATOM 741 C C . GLU A 1 94 ? -16.118 13.347 16.261 1.00 80.94 94 GLU A C 1
ATOM 743 O O . GLU A 1 94 ? -17.300 13.691 16.177 1.00 80.94 94 GLU A O 1
ATOM 748 N N . LEU A 1 95 ? -15.767 12.164 16.764 1.00 74.19 95 LEU A N 1
ATOM 749 C CA . LEU A 1 95 ? -16.735 11.268 17.371 1.00 74.19 95 LEU A CA 1
ATOM 750 C C . LEU A 1 95 ? -17.004 11.724 18.807 1.00 74.19 95 LEU A C 1
ATOM 752 O O . LEU A 1 95 ? -16.105 11.772 19.650 1.00 74.19 95 LEU A O 1
ATOM 756 N N . ILE A 1 96 ? -18.263 12.058 19.082 1.00 67.38 96 ILE A N 1
ATOM 757 C CA . ILE A 1 96 ? -18.742 12.355 20.430 1.00 67.38 96 ILE A CA 1
ATOM 758 C C . ILE A 1 96 ? -19.323 11.066 21.002 1.00 67.38 96 ILE A C 1
ATOM 760 O O . ILE A 1 96 ? -20.447 10.682 20.677 1.00 67.38 96 ILE A O 1
ATOM 764 N N . GLU A 1 97 ? -18.567 10.398 21.867 1.00 59.97 97 GLU A N 1
ATOM 765 C CA . GLU A 1 97 ? -19.079 9.245 22.598 1.00 59.97 97 GLU A CA 1
ATOM 766 C C . GLU A 1 97 ? -19.888 9.734 23.805 1.00 59.97 97 GLU A C 1
ATOM 768 O O . GLU A 1 97 ? -19.348 10.241 24.796 1.00 59.97 97 GLU A O 1
ATOM 773 N N . GLU A 1 98 ? -21.213 9.592 23.733 1.00 48.38 98 GLU A N 1
ATOM 774 C CA . GLU A 1 98 ? -22.063 9.730 24.911 1.00 48.38 98 GLU A CA 1
ATOM 775 C C . GLU A 1 98 ? -21.801 8.539 25.832 1.00 48.38 98 GLU A C 1
ATOM 777 O O . GLU A 1 98 ? -22.284 7.429 25.613 1.00 48.38 98 GLU A O 1
ATOM 782 N N . THR A 1 99 ? -21.023 8.756 26.892 1.00 45.06 99 THR A N 1
ATOM 783 C CA . THR A 1 99 ? -20.839 7.752 27.937 1.00 45.06 99 THR A CA 1
ATOM 784 C C . THR A 1 99 ? -22.178 7.555 28.651 1.00 45.06 99 THR A C 1
ATOM 786 O O . THR A 1 99 ? -22.508 8.276 29.596 1.00 45.06 99 THR A O 1
ATOM 789 N N . THR A 1 100 ? -22.993 6.597 28.206 1.00 40.34 100 THR A N 1
ATOM 790 C CA . THR A 1 100 ? -24.217 6.214 28.913 1.00 40.34 100 THR A CA 1
ATOM 791 C C . THR A 1 100 ? -23.838 5.570 30.241 1.00 40.34 100 THR A C 1
ATOM 793 O O . THR A 1 100 ? -23.629 4.364 30.341 1.00 40.34 100 THR A O 1
ATOM 796 N N . GLN A 1 101 ? -23.757 6.390 31.290 1.00 45.41 101 GLN A N 1
ATOM 797 C CA . GLN A 1 101 ? -23.769 5.936 32.675 1.00 45.41 101 GLN A CA 1
ATOM 798 C C . GLN A 1 101 ? -25.109 5.252 32.971 1.00 45.41 101 GLN A C 1
ATOM 800 O O . GLN A 1 101 ? -26.064 5.881 33.425 1.00 45.41 101 GLN A O 1
ATOM 805 N N . ALA A 1 102 ? -25.176 3.942 32.757 1.00 41.41 102 ALA A N 1
ATOM 806 C CA . ALA A 1 102 ? -26.231 3.094 33.294 1.00 41.41 102 ALA A CA 1
ATOM 807 C C . ALA A 1 102 ? -25.655 2.265 34.452 1.00 41.41 102 ALA A C 1
ATOM 809 O O . ALA A 1 102 ? -25.149 1.168 34.254 1.00 41.41 102 ALA A O 1
ATOM 810 N N . GLY A 1 103 ? -25.703 2.807 35.677 1.00 34.59 103 GLY A N 1
ATOM 811 C CA . GLY A 1 103 ? -25.196 2.086 36.850 1.00 34.59 103 GLY A CA 1
ATOM 812 C C . GLY A 1 103 ? -25.269 2.816 38.195 1.00 34.59 103 GLY A C 1
ATOM 813 O O . GLY A 1 103 ? -24.246 3.082 38.805 1.00 34.59 103 GLY A O 1
ATOM 814 N N . THR A 1 104 ? -26.489 3.049 38.689 1.00 35.97 104 THR A N 1
ATOM 815 C CA . THR A 1 104 ? -26.869 3.165 40.121 1.00 35.97 104 THR A CA 1
ATOM 816 C C . THR A 1 104 ? -26.309 4.308 41.002 1.00 35.97 104 THR A C 1
ATOM 818 O O . THR A 1 104 ? -25.219 4.243 41.551 1.00 35.97 104 THR A O 1
ATOM 821 N N . ARG A 1 105 ? -27.199 5.283 41.270 1.00 47.69 105 ARG A N 1
ATOM 822 C CA . ARG A 1 105 ? -27.395 6.069 42.515 1.00 47.69 105 ARG A CA 1
ATOM 823 C C . ARG A 1 105 ? -26.146 6.507 43.305 1.00 47.69 105 ARG A C 1
ATOM 825 O O . ARG A 1 105 ? -25.744 5.816 44.233 1.00 47.69 105 ARG A O 1
ATOM 832 N N . GLN A 1 106 ? -25.746 7.769 43.136 1.00 35.19 106 GLN A N 1
ATOM 833 C CA . GLN A 1 106 ? -25.461 8.660 44.269 1.00 35.19 106 GLN A CA 1
ATOM 834 C C . GLN A 1 106 ? -25.534 10.135 43.847 1.00 35.19 106 GLN A C 1
ATOM 836 O O . GLN A 1 106 ? -25.004 10.547 42.822 1.00 35.19 106 GLN A O 1
ATOM 841 N N . ILE A 1 107 ? -26.256 10.915 44.648 1.00 41.88 107 ILE A N 1
ATOM 842 C CA . ILE A 1 107 ? -26.393 12.368 44.547 1.00 41.88 107 ILE A CA 1
ATOM 843 C C . ILE A 1 107 ? -25.020 12.984 44.847 1.00 41.88 107 ILE A C 1
ATOM 845 O O . ILE A 1 107 ? -24.541 12.881 45.972 1.00 41.88 107 ILE A O 1
ATOM 849 N N . GLY A 1 108 ? -24.390 13.609 43.852 1.00 34.88 108 GLY A N 1
ATOM 850 C CA . GLY A 1 108 ? -23.143 14.357 44.033 1.00 34.88 108 GLY A CA 1
ATOM 851 C C . GLY A 1 108 ? -22.353 14.500 42.735 1.00 34.88 108 GLY A C 1
ATOM 852 O O . GLY A 1 108 ? -21.781 13.527 42.262 1.00 34.88 108 GLY A O 1
ATOM 853 N N . LEU A 1 109 ? -22.359 15.715 42.171 1.00 42.16 109 LEU A N 1
ATOM 854 C CA . LEU A 1 109 ? -21.547 16.222 41.052 1.00 42.16 109 LEU A CA 1
ATOM 855 C C . LEU A 1 109 ? -20.624 15.203 40.353 1.00 42.16 109 LEU A C 1
ATOM 857 O O . LEU A 1 109 ? -19.489 15.014 40.787 1.00 42.16 109 LEU A O 1
ATOM 861 N N . ARG A 1 110 ? -21.031 14.681 39.190 1.00 35.66 110 ARG A N 1
ATOM 862 C CA . ARG A 1 110 ? -20.086 14.316 38.124 1.00 35.66 110 ARG A CA 1
ATOM 863 C C . ARG A 1 110 ? -20.680 14.679 36.772 1.00 35.66 110 ARG A C 1
ATOM 865 O O . ARG A 1 110 ? -21.620 14.059 36.295 1.00 35.66 110 ARG A O 1
ATOM 872 N N . GLN A 1 111 ? -20.125 15.744 36.211 1.00 37.78 111 GLN A N 1
ATOM 873 C CA . GLN A 1 111 ? -20.249 16.144 34.820 1.00 37.78 111 GLN A CA 1
ATOM 874 C C . GLN A 1 111 ? -19.905 14.915 33.963 1.00 37.78 111 GLN A C 1
ATOM 876 O O . GLN A 1 111 ? -18.772 14.438 34.015 1.00 37.78 111 GLN A O 1
ATOM 881 N N . GLY A 1 112 ? -20.893 14.344 33.267 1.00 39.81 112 GLY A N 1
ATOM 882 C CA . GLY A 1 112 ? -20.643 13.331 32.245 1.00 39.81 112 GLY A CA 1
ATOM 883 C C . GLY A 1 112 ? -19.778 13.980 31.174 1.00 39.81 112 GLY A C 1
ATOM 884 O O . GLY A 1 112 ? -20.253 14.835 30.432 1.00 39.81 112 GLY A O 1
ATOM 885 N N . GLY A 1 113 ? -18.480 13.690 31.199 1.00 41.78 113 GLY A N 1
ATOM 886 C CA . GLY A 1 113 ? -17.540 14.233 30.233 1.00 41.78 113 GLY A CA 1
ATOM 887 C C . GLY A 1 113 ? -17.800 13.562 28.898 1.00 41.78 113 GLY A C 1
ATOM 888 O O . GLY A 1 113 ? -17.585 12.363 28.783 1.00 41.78 113 GLY A O 1
ATOM 889 N N . LEU A 1 114 ? -18.271 14.329 27.916 1.00 49.88 114 LEU A N 1
ATOM 890 C CA . LEU A 1 114 ? -18.260 13.901 26.523 1.00 49.88 114 LEU A CA 1
ATOM 891 C C . LEU A 1 114 ? -16.803 13.605 26.153 1.00 49.88 114 LEU A C 1
ATOM 893 O O . LEU A 1 114 ? -15.974 14.521 26.149 1.00 49.88 114 LEU A O 1
ATOM 897 N N . ALA A 1 115 ? -16.486 12.338 25.900 1.00 58.38 115 ALA A N 1
ATOM 898 C CA . ALA A 1 115 ? -15.207 11.973 25.319 1.00 58.38 115 ALA A CA 1
ATOM 899 C C . ALA A 1 115 ? -15.275 12.335 23.832 1.00 58.38 115 ALA A C 1
ATOM 901 O O . ALA A 1 115 ? -16.137 11.850 23.101 1.00 58.38 115 ALA A O 1
ATOM 902 N N . ARG A 1 116 ? -14.418 13.271 23.426 1.00 65.12 116 ARG A N 1
ATOM 903 C CA . ARG A 1 116 ? -14.249 13.689 22.036 1.00 65.12 116 ARG A CA 1
ATOM 904 C C . ARG A 1 116 ? -13.050 12.937 21.488 1.00 65.12 116 ARG A C 1
ATOM 906 O O . ARG A 1 116 ? -11.930 13.185 21.940 1.00 65.12 116 ARG A O 1
ATOM 913 N N . THR A 1 117 ? -13.290 12.022 20.562 1.00 76.94 117 THR A N 1
ATOM 914 C CA . THR A 1 117 ? -12.245 11.208 19.939 1.00 76.94 117 THR A CA 1
ATOM 915 C C . THR A 1 117 ? -12.166 11.571 18.466 1.00 76.94 117 THR A C 1
ATOM 917 O O . THR A 1 117 ? -13.177 11.573 17.769 1.00 76.94 117 THR A O 1
ATOM 920 N N . TRP A 1 118 ? -10.968 11.895 17.986 1.00 82.50 118 TRP A N 1
ATOM 921 C CA . TRP A 1 118 ? -10.743 12.111 16.560 1.00 82.50 118 TRP A CA 1
ATOM 922 C C . TRP A 1 118 ? -10.710 10.771 15.836 1.00 82.50 118 TRP A C 1
ATOM 924 O O . TRP A 1 118 ? -10.035 9.846 16.285 1.00 82.50 118 TRP A O 1
ATOM 934 N N . ILE A 1 119 ? -11.418 10.683 14.716 1.00 87.88 119 ILE A N 1
ATOM 935 C CA . ILE A 1 119 ? -11.422 9.523 13.826 1.00 87.88 119 ILE A CA 1
ATOM 936 C C . ILE A 1 119 ? -11.120 9.961 12.395 1.00 87.88 119 ILE A C 1
ATOM 938 O O . ILE A 1 119 ? -11.296 11.128 12.034 1.00 87.88 119 ILE A O 1
ATOM 942 N N . LEU A 1 120 ? -10.668 9.014 11.574 1.00 89.69 120 LEU A N 1
ATOM 943 C CA . LEU A 1 120 ? -10.585 9.211 10.132 1.00 89.69 120 LEU A CA 1
ATOM 944 C C . LEU A 1 120 ? -11.706 8.470 9.431 1.00 89.69 120 LEU A C 1
ATOM 946 O O . LEU A 1 120 ? -11.944 7.293 9.700 1.00 89.69 120 LEU A O 1
ATOM 950 N N . ILE A 1 121 ? -12.318 9.156 8.475 1.00 88.94 121 ILE A N 1
ATOM 951 C CA . ILE A 1 121 ? -13.418 8.651 7.664 1.00 88.94 121 ILE A CA 1
ATOM 952 C C . ILE A 1 121 ? -12.997 8.598 6.195 1.00 88.94 121 ILE A C 1
ATOM 954 O O . ILE A 1 121 ? -12.401 9.549 5.684 1.00 88.94 121 ILE A O 1
ATOM 958 N N . ASP A 1 122 ? -13.332 7.519 5.488 1.00 86.75 122 ASP A N 1
ATOM 959 C CA . ASP A 1 122 ? -13.193 7.475 4.030 1.00 86.75 122 ASP A CA 1
ATOM 960 C C . ASP A 1 122 ? -14.193 8.455 3.380 1.00 86.75 122 ASP A C 1
ATOM 962 O O . ASP A 1 122 ? -15.406 8.310 3.568 1.00 86.75 122 ASP A O 1
ATOM 966 N N . PRO A 1 123 ? -13.737 9.439 2.580 1.00 84.00 123 PRO A N 1
ATOM 967 C CA . PRO A 1 123 ? -14.625 10.380 1.899 1.00 84.00 123 PRO A CA 1
ATOM 968 C C . PRO A 1 123 ? -15.652 9.719 0.967 1.00 84.00 123 PRO A C 1
ATOM 970 O O . PRO A 1 123 ? -16.703 10.312 0.708 1.00 84.00 123 PRO A O 1
ATOM 973 N N . MET A 1 124 ? -15.362 8.527 0.440 1.00 84.31 124 MET A N 1
ATOM 974 C CA . MET A 1 124 ? -16.223 7.837 -0.520 1.00 84.31 124 MET A CA 1
ATOM 975 C C . MET A 1 124 ? -17.307 7.003 0.165 1.00 84.31 124 MET A C 1
ATOM 977 O O . MET A 1 124 ? -18.478 7.110 -0.205 1.00 84.31 124 MET A O 1
ATOM 981 N N . THR A 1 125 ? -16.938 6.181 1.150 1.00 86.31 125 THR A N 1
ATOM 982 C CA . THR A 1 125 ? -17.863 5.245 1.820 1.00 86.31 125 THR A CA 1
ATOM 983 C C . THR A 1 125 ? -18.451 5.778 3.121 1.00 86.31 125 THR A C 1
ATOM 985 O O . THR A 1 125 ? -19.522 5.332 3.531 1.00 86.31 125 THR A O 1
ATOM 988 N N . ARG A 1 126 ? -17.809 6.779 3.735 1.00 87.06 126 ARG A N 1
ATOM 989 C CA . ARG A 1 126 ? -18.125 7.307 5.072 1.00 87.06 126 ARG A CA 1
ATOM 990 C C . ARG A 1 126 ? -17.924 6.303 6.210 1.00 87.06 126 ARG A C 1
ATOM 992 O O . ARG A 1 126 ? -18.478 6.494 7.290 1.00 87.06 126 ARG A O 1
ATOM 999 N N . GLU A 1 127 ? -17.153 5.247 5.980 1.00 88.12 127 GLU A N 1
ATOM 1000 C CA . GLU A 1 127 ? -16.765 4.293 7.018 1.00 88.12 127 GLU A CA 1
ATOM 1001 C C . GLU A 1 127 ? -15.555 4.815 7.809 1.00 88.12 127 GLU A C 1
ATOM 1003 O O . GLU A 1 127 ? -14.733 5.568 7.278 1.00 88.12 127 GLU A O 1
ATOM 1008 N N . THR A 1 128 ? -15.445 4.429 9.086 1.00 88.06 128 THR A N 1
ATOM 1009 C CA . THR A 1 128 ? -14.264 4.740 9.902 1.00 88.06 128 THR A CA 1
ATOM 1010 C C . THR A 1 128 ? -13.088 3.880 9.456 1.00 88.06 128 THR A C 1
ATOM 1012 O O . THR A 1 128 ? -13.133 2.655 9.561 1.00 88.06 128 THR A O 1
ATOM 1015 N N . ILE A 1 129 ? -12.008 4.526 9.025 1.00 89.50 129 ILE A N 1
ATOM 1016 C CA . ILE A 1 129 ? -10.810 3.857 8.500 1.00 89.50 129 ILE A CA 1
ATOM 1017 C C . ILE A 1 129 ? -9.678 3.785 9.528 1.00 89.50 129 ILE A C 1
ATOM 1019 O O . ILE A 1 129 ? -8.818 2.909 9.461 1.00 89.50 129 ILE A O 1
ATOM 1023 N N . SER A 1 130 ? -9.681 4.680 10.520 1.00 88.81 130 SER A N 1
ATOM 1024 C CA . SER A 1 130 ? -8.720 4.653 11.624 1.00 88.81 130 SER A CA 1
ATOM 1025 C C . SER A 1 130 ? -8.929 3.452 12.535 1.00 88.81 130 SER A C 1
ATOM 1027 O O . SER A 1 130 ? -10.062 3.019 12.742 1.00 88.81 130 SER A O 1
ATOM 1029 N N . LYS A 1 131 ? -7.851 2.956 13.150 1.00 86.75 131 LYS A N 1
ATOM 1030 C CA . LYS A 1 131 ? -7.962 1.969 14.228 1.00 86.75 131 LYS A CA 1
ATOM 1031 C C . LYS A 1 131 ? -8.773 2.509 15.409 1.00 86.75 131 LYS A C 1
ATOM 1033 O O . LYS A 1 131 ? -8.598 3.654 15.824 1.00 86.75 131 LYS A O 1
ATOM 1038 N N . GLU A 1 132 ? -9.605 1.652 15.986 1.00 85.12 132 GLU A N 1
ATOM 1039 C CA . GLU A 1 132 ? -10.504 1.981 17.097 1.00 85.12 132 GLU A CA 1
ATOM 1040 C C . GLU A 1 132 ? -10.138 1.167 18.339 1.00 85.12 132 GLU A C 1
ATOM 1042 O O . GLU A 1 132 ? -9.745 0.001 18.238 1.00 85.12 132 GLU A O 1
ATOM 1047 N N . SER A 1 133 ? -10.256 1.750 19.534 1.00 81.81 133 SER A N 1
ATOM 1048 C CA . SER A 1 133 ? -10.077 0.988 20.773 1.00 81.81 133 SER A CA 1
ATOM 1049 C C . SER A 1 133 ? -11.263 0.054 20.995 1.00 81.81 133 SER A C 1
ATOM 1051 O O . SER A 1 133 ? -12.407 0.498 21.031 1.00 81.81 133 SER A O 1
ATOM 1053 N N . VAL A 1 134 ? -10.999 -1.236 21.201 1.00 83.25 134 VAL A N 1
ATOM 1054 C CA . VAL A 1 134 ? -12.045 -2.194 21.573 1.00 83.25 134 VAL A CA 1
ATOM 1055 C C . VAL A 1 134 ? -12.472 -1.895 23.004 1.00 83.25 134 VAL A C 1
ATOM 1057 O O . VAL A 1 134 ? -11.626 -1.905 23.893 1.00 83.25 134 VAL A O 1
ATOM 1060 N N . LEU A 1 135 ? -13.759 -1.646 23.235 1.00 82.25 13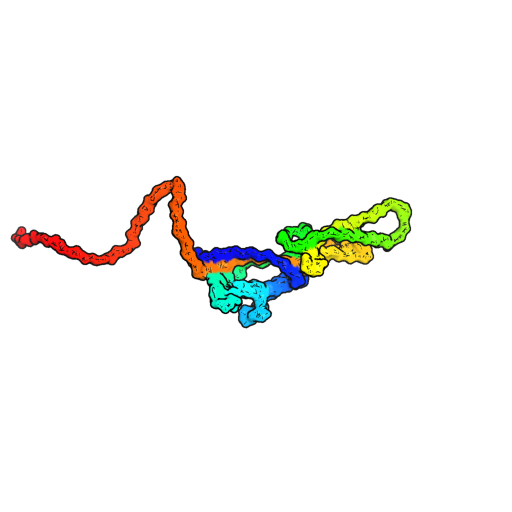5 LEU A N 1
ATOM 1061 C CA . LEU A 1 135 ? -14.299 -1.389 24.572 1.00 82.25 135 LEU A CA 1
ATOM 1062 C C . LEU A 1 135 ? -14.721 -2.699 25.274 1.00 82.25 135 LEU A C 1
ATOM 1064 O O . LEU A 1 135 ? -15.058 -3.687 24.615 1.00 82.25 135 LEU A O 1
ATOM 1068 N N . ASP A 1 136 ? -14.651 -2.730 26.605 1.00 78.75 136 ASP A N 1
ATOM 1069 C CA . ASP A 1 136 ? -15.177 -3.793 27.470 1.00 78.75 136 ASP A CA 1
ATOM 1070 C C . ASP A 1 136 ? -16.671 -3.588 27.801 1.00 78.75 136 ASP A C 1
ATOM 1072 O O . ASP A 1 136 ? -17.304 -2.641 27.329 1.00 78.75 136 ASP A O 1
ATOM 1076 N N . GLU A 1 137 ? -17.262 -4.505 28.576 1.00 80.38 137 GLU A N 1
ATOM 1077 C CA . GLU A 1 137 ? -18.685 -4.448 28.960 1.00 80.38 137 GLU A CA 1
ATOM 1078 C C . GLU A 1 137 ? -19.016 -3.194 29.792 1.00 80.38 137 GLU A C 1
ATOM 1080 O O . GLU A 1 137 ? -20.167 -2.758 29.838 1.00 80.38 137 GLU A O 1
ATOM 1085 N N . GLU A 1 138 ? -18.006 -2.577 30.409 1.00 74.44 138 GLU A N 1
ATOM 1086 C CA . GLU A 1 138 ? -18.101 -1.337 31.171 1.00 74.44 138 GLU A CA 1
ATOM 1087 C C . GLU A 1 138 ? -17.827 -0.068 30.339 1.00 74.44 138 GLU A C 1
ATOM 1089 O O . GLU A 1 138 ? -17.800 1.035 30.898 1.00 74.44 138 GLU A O 1
ATOM 1094 N N . GLY A 1 139 ? -17.632 -0.199 29.021 1.00 70.69 139 GLY A N 1
ATOM 1095 C CA . GLY A 1 139 ? -17.372 0.915 28.106 1.00 70.69 139 GLY A CA 1
ATOM 1096 C C . GLY A 1 139 ? -15.971 1.520 28.238 1.00 70.69 139 GLY A C 1
ATOM 1097 O O . GLY A 1 139 ? -15.754 2.660 27.834 1.00 70.69 139 GLY A O 1
ATOM 1098 N N . LYS A 1 140 ? -15.013 0.801 28.829 1.00 77.38 140 LYS A N 1
ATOM 1099 C CA . LYS A 1 140 ? -13.608 1.213 28.939 1.00 77.38 140 LYS A CA 1
ATOM 1100 C C . LYS A 1 140 ? -12.754 0.498 27.894 1.00 77.38 140 LYS A C 1
ATOM 1102 O O . LYS A 1 140 ? -13.105 -0.597 27.467 1.00 77.38 140 LYS A O 1
ATOM 1107 N N . PRO A 1 141 ? -11.601 1.060 27.493 1.00 79.75 141 PRO A N 1
ATOM 1108 C CA . PRO A 1 141 ? -10.685 0.373 26.593 1.00 79.75 141 PRO A CA 1
ATOM 1109 C C . PRO A 1 141 ? -10.276 -0.989 27.159 1.00 79.75 141 PRO A C 1
ATOM 1111 O O . PRO A 1 141 ? -9.659 -1.079 28.223 1.00 79.75 141 PRO A O 1
ATOM 1114 N N . LYS A 1 142 ? -10.599 -2.050 26.424 1.00 84.56 142 LYS A N 1
ATOM 1115 C CA . LYS A 1 142 ? -10.250 -3.424 26.752 1.00 84.56 142 LYS A CA 1
ATOM 1116 C C . LYS A 1 142 ? -8.738 -3.547 26.805 1.00 84.56 142 LYS A C 1
ATOM 1118 O O . LYS A 1 142 ? -8.040 -3.294 25.823 1.00 84.56 142 LYS A O 1
ATOM 1123 N N . LEU A 1 143 ? -8.234 -3.986 27.950 1.00 85.31 143 LEU A N 1
ATOM 1124 C CA . LEU A 1 143 ? -6.811 -4.218 28.154 1.00 85.31 143 LEU A CA 1
ATOM 1125 C C . LEU A 1 143 ? -6.496 -5.709 28.009 1.00 85.31 143 LEU A C 1
ATOM 1127 O O . LEU A 1 143 ? -7.102 -6.555 28.665 1.00 85.31 143 LEU A O 1
ATOM 1131 N N . TYR A 1 144 ? -5.492 -6.042 27.205 1.00 80.44 144 TYR A N 1
ATOM 1132 C CA . TYR A 1 144 ? -4.878 -7.365 27.172 1.00 80.44 144 TYR A CA 1
ATOM 1133 C C . TYR A 1 144 ? -3.439 -7.252 27.665 1.00 80.44 144 TYR A C 1
ATOM 1135 O O . TYR A 1 144 ? -2.636 -6.509 27.109 1.00 80.44 144 TYR A O 1
ATOM 1143 N N . ARG A 1 145 ? -3.111 -7.960 28.755 1.00 85.81 145 ARG A N 1
ATOM 1144 C CA . ARG A 1 145 ? -1.786 -7.892 29.411 1.00 85.81 145 ARG A CA 1
ATOM 1145 C C . ARG A 1 145 ? -1.339 -6.458 29.755 1.00 85.81 145 ARG A C 1
ATOM 1147 O O . ARG A 1 145 ? -0.154 -6.148 29.710 1.00 85.81 145 ARG A O 1
ATOM 1154 N N . GLY A 1 146 ? -2.291 -5.591 30.105 1.00 79.56 146 GLY A N 1
ATOM 1155 C CA . GLY A 1 146 ? -2.029 -4.192 30.458 1.00 79.56 146 GLY A CA 1
ATOM 1156 C C . GLY A 1 146 ? -1.880 -3.237 29.269 1.00 79.56 146 GLY A C 1
ATOM 1157 O O . GLY A 1 146 ? -1.610 -2.063 29.494 1.00 79.56 146 GLY A O 1
ATOM 1158 N N . GLN A 1 147 ? -2.075 -3.702 28.031 1.00 80.69 147 GLN A N 1
ATOM 1159 C CA . GLN A 1 147 ? -2.069 -2.859 26.833 1.00 80.69 147 GLN A CA 1
ATOM 1160 C C . GLN A 1 147 ? -3.475 -2.750 26.223 1.00 80.69 147 GLN A C 1
ATOM 1162 O O . GLN A 1 147 ? -4.193 -3.753 26.208 1.00 80.69 147 GLN A O 1
ATOM 1167 N N . PRO A 1 148 ? -3.882 -1.567 25.725 1.00 81.62 148 PRO A N 1
ATOM 1168 C CA . PRO A 1 148 ? -5.156 -1.397 25.033 1.00 81.62 148 PRO A CA 1
ATOM 1169 C C . PRO A 1 148 ? -5.206 -2.232 23.755 1.00 81.62 148 PRO A C 1
ATOM 1171 O O . PRO A 1 148 ? -4.253 -2.277 22.979 1.00 81.62 148 PRO A O 1
ATOM 1174 N N . VAL A 1 149 ? -6.332 -2.914 23.563 1.00 85.69 149 VAL A N 1
ATOM 1175 C CA . VAL A 1 149 ? -6.619 -3.694 22.361 1.00 85.69 149 VAL A CA 1
ATOM 1176 C C . VAL A 1 149 ? -7.288 -2.783 21.343 1.00 85.69 149 VAL A C 1
ATOM 1178 O O . VAL A 1 149 ? -8.295 -2.143 21.645 1.00 85.69 149 VAL A O 1
ATOM 1181 N N . TYR A 1 150 ? -6.753 -2.769 20.126 1.00 86.25 150 TYR A N 1
ATOM 1182 C CA . TYR A 1 150 ? -7.318 -2.020 19.010 1.00 86.25 150 TYR A CA 1
ATOM 1183 C C . TYR A 1 150 ? -7.895 -2.964 17.960 1.00 86.25 150 TYR A C 1
ATOM 1185 O O . TYR A 1 150 ? -7.379 -4.062 17.737 1.00 86.25 150 TYR A O 1
ATOM 1193 N N . LYS A 1 151 ? -8.963 -2.516 17.307 1.00 88.44 151 LYS A N 1
ATOM 1194 C CA . LYS A 1 151 ? -9.453 -3.066 16.051 1.00 88.44 151 LYS A CA 1
ATOM 1195 C C . LYS A 1 151 ? -8.871 -2.215 14.930 1.00 88.44 151 LYS A C 1
ATOM 1197 O O . LYS A 1 151 ? -9.178 -1.030 14.828 1.00 88.44 151 LYS A O 1
ATOM 1202 N N . VAL A 1 152 ? -8.017 -2.821 14.118 1.00 88.94 152 VAL A N 1
ATOM 1203 C CA . VAL A 1 152 ? -7.506 -2.201 12.895 1.00 88.94 152 VAL A CA 1
ATOM 1204 C C . VAL A 1 152 ? -8.601 -2.299 11.843 1.00 88.94 152 VAL A C 1
ATOM 1206 O O . VAL A 1 152 ? -9.122 -3.391 11.612 1.00 88.94 152 VAL A O 1
ATOM 1209 N N . ASN A 1 153 ? -8.974 -1.160 11.265 1.00 90.12 153 ASN A N 1
ATOM 1210 C CA . ASN A 1 153 ? -9.955 -1.117 10.188 1.00 90.12 153 ASN A CA 1
ATOM 1211 C C . ASN A 1 153 ? -9.221 -1.240 8.850 1.00 90.12 153 ASN A C 1
ATOM 1213 O O . ASN A 1 153 ? -9.342 -2.282 8.212 1.00 90.12 153 ASN A O 1
ATOM 1217 N N . ASP A 1 154 ? -8.353 -0.276 8.528 1.00 91.62 154 ASP A N 1
ATOM 1218 C CA . ASP A 1 154 ? -7.666 -0.241 7.237 1.00 91.62 154 ASP A CA 1
ATOM 1219 C C . ASP A 1 154 ? -6.154 -0.021 7.328 1.00 91.62 154 ASP A C 1
ATOM 1221 O O . ASP A 1 154 ? -5.578 0.258 8.388 1.00 91.62 154 ASP A O 1
ATOM 1225 N N . HIS A 1 155 ? -5.516 -0.116 6.161 1.00 93.81 155 HIS A N 1
ATOM 1226 C CA . HIS A 1 155 ? -4.085 0.051 5.982 1.00 93.81 155 HIS A CA 1
ATOM 1227 C C . HIS A 1 155 ? -3.783 1.065 4.878 1.00 93.81 155 HIS A C 1
ATOM 1229 O O . HIS A 1 155 ? -4.583 1.358 3.985 1.00 93.81 155 HIS A O 1
ATOM 1235 N N . TRP A 1 156 ? -2.566 1.571 4.912 1.00 93.06 156 TRP A N 1
ATOM 1236 C CA . TRP A 1 156 ? -1.973 2.352 3.847 1.00 93.06 156 TRP A CA 1
ATOM 1237 C C . TRP A 1 156 ? -0.577 1.816 3.560 1.00 93.06 156 TRP A C 1
ATOM 1239 O O . TRP A 1 156 ? 0.012 1.092 4.365 1.00 93.06 156 TRP A O 1
ATOM 1249 N N . PHE A 1 157 ? -0.051 2.137 2.386 1.00 93.94 157 PHE A N 1
ATOM 1250 C CA . PHE A 1 157 ? 1.280 1.717 1.999 1.00 93.94 157 PHE A CA 1
ATOM 1251 C C . PHE A 1 157 ? 2.024 2.789 1.213 1.00 93.94 157 PHE A C 1
ATOM 1253 O O . PHE A 1 157 ? 1.431 3.605 0.500 1.00 93.94 157 PHE A O 1
ATOM 1260 N N . VAL A 1 158 ? 3.347 2.748 1.338 1.00 93.62 158 VAL A N 1
ATOM 1261 C CA . VAL A 1 158 ? 4.286 3.489 0.502 1.00 93.62 158 VAL A CA 1
ATOM 1262 C C . VAL A 1 158 ? 5.025 2.498 -0.366 1.00 93.62 158 VAL A C 1
ATOM 1264 O O . VAL A 1 158 ? 5.655 1.568 0.134 1.00 93.62 158 VAL A O 1
ATOM 1267 N N . LEU A 1 159 ? 4.988 2.725 -1.671 1.00 94.56 159 LEU A N 1
ATOM 1268 C CA . LEU A 1 159 ? 5.853 2.040 -2.612 1.00 94.56 159 LEU A CA 1
ATOM 1269 C C . LEU A 1 159 ? 6.889 3.025 -3.140 1.00 94.56 159 LEU A C 1
ATOM 1271 O O . LEU A 1 159 ? 6.545 3.981 -3.830 1.00 94.56 159 LEU A O 1
ATOM 1275 N N . ASN A 1 160 ? 8.160 2.759 -2.867 1.00 94.69 160 ASN A N 1
ATOM 1276 C CA . ASN A 1 160 ? 9.286 3.438 -3.492 1.00 94.69 160 ASN A CA 1
ATOM 1277 C C . ASN A 1 160 ? 9.901 2.496 -4.524 1.00 94.69 160 ASN A C 1
ATOM 1279 O O . ASN A 1 160 ? 10.438 1.450 -4.168 1.00 94.69 160 ASN A O 1
ATOM 1283 N N . ALA A 1 161 ? 9.833 2.862 -5.798 1.00 94.88 161 ALA A N 1
ATOM 1284 C CA . ALA A 1 161 ? 10.296 2.023 -6.893 1.00 94.88 161 ALA A CA 1
ATOM 1285 C C . ALA A 1 161 ? 11.128 2.828 -7.889 1.00 94.88 161 ALA A C 1
ATOM 1287 O O . ALA A 1 161 ? 10.801 3.966 -8.233 1.00 94.88 161 ALA A O 1
ATOM 1288 N N . LYS A 1 162 ? 12.207 2.224 -8.385 1.00 94.12 162 LYS A N 1
ATOM 1289 C CA . LYS A 1 162 ? 13.011 2.784 -9.473 1.00 94.12 162 LYS A CA 1
ATOM 1290 C C . LYS A 1 162 ? 12.621 2.159 -10.797 1.00 94.12 162 LYS A C 1
ATOM 1292 O O . LYS A 1 162 ? 12.462 0.947 -10.887 1.00 94.12 162 LYS A O 1
ATOM 1297 N N . PHE A 1 163 ? 12.554 2.986 -11.827 1.00 93.25 163 PHE A N 1
ATOM 1298 C CA . PHE A 1 163 ? 12.313 2.554 -13.194 1.00 93.25 163 PHE A CA 1
ATOM 1299 C C . PHE A 1 163 ? 13.513 2.898 -14.064 1.00 93.25 163 PHE A C 1
ATOM 1301 O O . PHE A 1 163 ? 14.048 4.007 -13.999 1.00 93.25 163 PHE A O 1
ATOM 1308 N N . LEU A 1 164 ? 13.943 1.938 -14.876 1.00 93.19 164 LEU A N 1
ATOM 1309 C CA . LEU A 1 164 ? 14.872 2.174 -15.971 1.00 93.19 164 LEU A CA 1
ATOM 1310 C C . LEU A 1 164 ? 14.110 2.744 -17.158 1.00 93.19 164 LEU A C 1
ATOM 1312 O O . LEU A 1 164 ? 13.001 2.310 -17.440 1.00 93.19 164 LEU A O 1
ATOM 1316 N N . TRP A 1 165 ? 14.741 3.660 -17.883 1.00 92.12 165 TRP A N 1
ATOM 1317 C CA . TRP A 1 165 ? 14.264 4.128 -19.178 1.00 92.12 165 TRP A CA 1
ATOM 1318 C C . TRP A 1 165 ? 15.228 3.622 -20.252 1.00 92.12 165 TRP A C 1
ATOM 1320 O O . TRP A 1 165 ? 16.349 4.126 -20.361 1.00 92.12 165 TRP A O 1
ATOM 1330 N N . ARG A 1 166 ? 14.816 2.587 -20.999 1.00 87.00 166 ARG A N 1
ATOM 1331 C CA . ARG A 1 166 ? 15.675 1.871 -21.964 1.00 87.00 166 ARG A CA 1
ATOM 1332 C C . ARG A 1 166 ? 16.227 2.797 -23.045 1.00 87.00 166 ARG A C 1
ATOM 1334 O O . ARG A 1 166 ? 17.440 2.856 -23.233 1.00 87.00 166 ARG A O 1
ATOM 1341 N N . ASP A 1 167 ? 15.337 3.565 -23.664 1.00 84.56 167 ASP A N 1
ATOM 1342 C CA . ASP A 1 167 ? 15.635 4.422 -24.815 1.00 84.56 167 ASP A CA 1
ATOM 1343 C C . ASP A 1 167 ? 15.605 5.906 -24.443 1.00 84.56 167 ASP A C 1
ATOM 1345 O O . ASP A 1 167 ? 15.083 6.749 -25.175 1.00 84.56 167 ASP A O 1
ATOM 1349 N N . ALA A 1 168 ? 16.116 6.233 -23.254 1.00 85.38 168 ALA A N 1
ATOM 1350 C CA . ALA A 1 168 ? 16.155 7.617 -22.816 1.00 85.38 168 ALA A CA 1
ATOM 1351 C C . ALA A 1 168 ? 16.965 8.469 -23.809 1.00 85.38 168 ALA A C 1
ATOM 1353 O O . ALA A 1 168 ? 18.079 8.078 -24.179 1.00 85.38 168 ALA A O 1
ATOM 1354 N N . PRO A 1 169 ? 16.446 9.640 -24.219 1.00 82.38 169 PRO A N 1
ATOM 1355 C CA . PRO A 1 169 ? 17.178 10.530 -25.105 1.00 82.38 169 PRO A CA 1
ATOM 1356 C C . PRO A 1 169 ? 18.487 10.967 -24.444 1.00 82.38 169 PRO A C 1
ATOM 1358 O O . PRO A 1 169 ? 18.549 11.145 -23.222 1.00 82.38 169 PRO A O 1
ATOM 1361 N N . GLU A 1 170 ? 19.536 11.161 -25.250 1.00 78.81 170 GLU A N 1
ATOM 1362 C CA . GLU A 1 170 ? 20.785 11.709 -24.728 1.00 78.81 170 GLU A CA 1
ATOM 1363 C C . GLU A 1 170 ? 20.496 13.067 -24.077 1.00 78.81 170 GLU A C 1
ATOM 1365 O O . GLU A 1 170 ? 19.862 13.928 -24.702 1.00 78.81 170 GLU A O 1
ATOM 1370 N N . PRO A 1 171 ? 20.914 13.275 -22.815 1.00 71.44 171 PRO A N 1
ATOM 1371 C CA . PRO A 1 171 ? 20.710 14.556 -22.171 1.00 71.44 171 PRO A CA 1
ATOM 1372 C C . PRO A 1 171 ? 21.394 15.631 -23.020 1.00 71.44 171 PRO A C 1
ATOM 1374 O O . PRO A 1 171 ? 22.504 15.399 -23.513 1.00 71.44 171 PRO A O 1
ATOM 1377 N N . PRO A 1 172 ? 20.762 16.804 -23.204 1.00 71.12 172 PRO A N 1
ATOM 1378 C CA . PRO A 1 172 ? 21.373 17.880 -23.966 1.00 71.12 172 PRO A CA 1
ATOM 1379 C C . PRO A 1 172 ? 22.756 18.152 -23.381 1.00 71.12 172 PRO A C 1
ATOM 1381 O O . PRO A 1 172 ? 22.901 18.223 -22.157 1.00 71.12 172 PRO A O 1
ATOM 1384 N N . ALA A 1 173 ? 23.766 18.263 -24.249 1.00 67.25 173 ALA A N 1
ATOM 1385 C CA . ALA A 1 173 ? 25.130 18.553 -23.835 1.00 67.25 173 ALA A CA 1
ATOM 1386 C C . ALA A 1 173 ? 25.105 19.828 -22.991 1.00 67.25 173 ALA A C 1
ATOM 1388 O O . ALA A 1 173 ? 24.937 20.925 -23.523 1.00 67.25 173 ALA A O 1
ATOM 1389 N N . GLN A 1 174 ? 25.196 19.686 -21.667 1.00 61.72 174 GLN A N 1
ATOM 1390 C CA . GLN A 1 174 ? 25.226 20.849 -20.801 1.00 61.72 174 GLN A CA 1
ATOM 1391 C C . GLN A 1 174 ? 26.520 21.588 -21.132 1.00 61.72 174 GLN A C 1
ATOM 1393 O O . GLN A 1 174 ? 27.597 20.996 -20.988 1.00 61.72 174 GLN A O 1
ATOM 1398 N N . PRO A 1 175 ? 26.466 22.847 -21.604 1.00 50.69 175 PRO A N 1
ATOM 1399 C CA . PRO A 1 175 ? 27.674 23.635 -21.681 1.00 50.69 175 PRO A CA 1
ATOM 1400 C C . PRO A 1 175 ? 28.190 23.729 -20.251 1.00 50.69 175 PRO A C 1
ATOM 1402 O O . PRO A 1 175 ? 27.509 24.233 -19.359 1.00 50.69 175 PRO A O 1
ATOM 1405 N N . VAL A 1 176 ? 29.383 23.189 -20.017 1.00 52.16 176 VAL A N 1
ATOM 1406 C CA . VAL A 1 176 ? 30.075 23.325 -18.739 1.00 52.16 176 VAL A CA 1
ATOM 1407 C C . VAL A 1 176 ? 30.548 24.775 -18.642 1.00 52.16 176 VAL A C 1
ATOM 1409 O O . VAL A 1 176 ? 31.729 25.075 -18.775 1.00 52.16 176 VAL A O 1
ATOM 1412 N N . THR A 1 177 ? 29.630 25.720 -18.457 1.00 47.59 177 THR A N 1
ATOM 1413 C CA . THR A 1 177 ? 29.971 27.064 -18.005 1.00 47.59 177 THR A CA 1
ATOM 1414 C C . THR A 1 177 ? 30.185 26.979 -16.506 1.00 47.59 177 THR A C 1
ATOM 141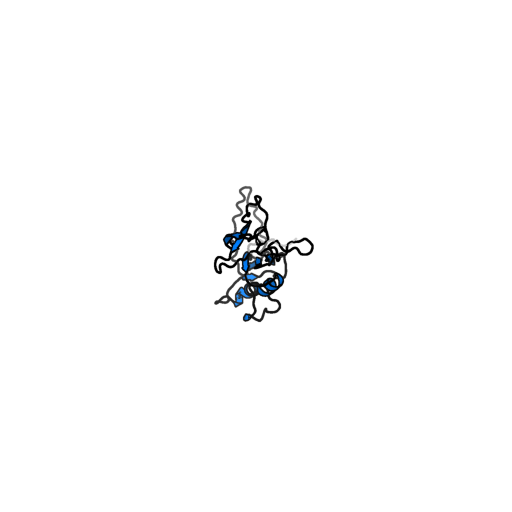6 O O . THR A 1 177 ? 29.329 27.353 -15.710 1.00 47.59 177 THR A O 1
ATOM 1419 N N . SER A 1 178 ? 31.346 26.451 -16.115 1.00 43.38 178 SER A N 1
ATOM 1420 C CA . SER A 1 178 ? 31.922 26.846 -14.837 1.00 43.38 178 SER A CA 1
ATOM 1421 C C . SER A 1 178 ? 32.134 28.365 -14.902 1.00 43.38 178 SER A C 1
ATOM 1423 O O . SER A 1 178 ? 32.821 28.823 -15.819 1.00 43.38 178 SER A O 1
ATOM 1425 N N . PRO A 1 179 ? 31.600 29.168 -13.964 1.00 52.16 179 PRO A N 1
ATOM 1426 C CA . PRO A 1 179 ? 31.917 30.594 -13.885 1.00 52.16 179 PRO A CA 1
ATOM 1427 C C . PRO A 1 179 ? 33.394 30.851 -13.531 1.00 52.16 179 PRO A C 1
ATOM 1429 O O . PRO A 1 179 ? 33.840 31.994 -13.538 1.00 52.16 179 PRO A O 1
ATOM 1432 N N . TYR A 1 180 ? 34.175 29.795 -13.275 1.00 49.31 180 TYR A N 1
ATOM 1433 C CA . TYR A 1 180 ? 35.611 29.866 -13.057 1.00 49.31 180 TYR A CA 1
ATOM 1434 C C . TYR A 1 180 ? 36.362 28.860 -13.942 1.00 49.31 180 TYR A C 1
ATOM 1436 O O . TYR A 1 180 ? 36.335 27.655 -13.699 1.00 49.31 180 TYR A O 1
ATOM 1444 N N . GLY A 1 181 ? 37.104 29.386 -14.920 1.00 40.97 181 GLY A N 1
ATOM 1445 C CA . GLY A 1 181 ? 38.400 28.825 -15.314 1.00 40.97 181 GLY A CA 1
ATOM 1446 C C . GLY A 1 181 ? 38.457 27.952 -16.572 1.00 40.97 181 GLY A C 1
ATOM 1447 O O . GLY A 1 181 ? 38.323 26.741 -16.485 1.00 40.97 181 GLY A O 1
ATOM 1448 N N . MET A 1 182 ? 38.809 28.610 -17.685 1.00 40.84 182 MET A N 1
ATOM 1449 C CA . MET A 1 182 ? 39.627 28.174 -18.838 1.00 40.84 182 MET A CA 1
ATOM 1450 C C . MET A 1 182 ? 39.315 26.844 -19.570 1.00 40.84 182 MET A C 1
ATOM 1452 O O . MET A 1 182 ? 39.290 25.774 -18.963 1.00 40.84 182 MET A O 1
ATOM 1456 N N . PRO A 1 183 ? 39.245 26.853 -20.919 1.00 43.44 183 PRO A N 1
ATOM 1457 C CA . PRO A 1 183 ? 39.117 25.627 -21.696 1.00 43.44 183 PRO A CA 1
ATOM 1458 C C . PRO A 1 183 ? 40.426 24.824 -21.658 1.00 43.44 183 PRO A C 1
ATOM 1460 O O . PRO A 1 183 ? 41.457 25.255 -22.175 1.00 43.44 183 PRO A O 1
ATOM 1463 N N . ARG A 1 184 ? 40.387 23.611 -21.095 1.00 40.00 184 ARG A N 1
ATOM 1464 C CA . ARG A 1 184 ? 41.393 22.585 -21.398 1.00 40.00 184 ARG A CA 1
ATOM 1465 C C . ARG A 1 184 ? 41.089 22.021 -22.784 1.00 40.00 184 ARG A C 1
ATOM 1467 O O . ARG A 1 184 ? 40.140 21.259 -22.944 1.00 40.00 184 ARG A O 1
ATOM 1474 N N . GLN A 1 185 ? 41.907 22.369 -23.775 1.00 45.12 185 GLN A N 1
ATOM 1475 C CA . GLN A 1 185 ? 42.014 21.571 -24.994 1.00 45.12 185 GLN A CA 1
ATOM 1476 C C . GLN A 1 185 ? 42.500 20.173 -24.596 1.00 45.12 185 GLN A C 1
ATOM 1478 O O . GLN A 1 185 ? 43.641 19.996 -24.172 1.00 45.12 185 GLN A O 1
ATOM 1483 N N . MET A 1 186 ? 41.614 19.184 -24.680 1.00 38.69 186 MET A N 1
ATOM 1484 C CA . MET A 1 186 ? 42.017 17.783 -24.659 1.00 38.69 186 MET A CA 1
ATOM 1485 C C . MET A 1 186 ? 42.607 17.443 -26.034 1.00 38.69 186 MET A C 1
ATOM 1487 O O . MET A 1 186 ? 41.948 17.705 -27.042 1.00 38.69 186 MET A O 1
ATOM 1491 N N . PRO A 1 187 ? 43.820 16.873 -26.114 1.00 38.00 187 PRO A N 1
ATOM 1492 C CA . PRO A 1 187 ? 44.339 16.360 -27.370 1.00 38.00 187 PRO A CA 1
ATOM 1493 C C . PRO A 1 187 ? 43.528 15.125 -27.777 1.00 38.00 187 PRO A C 1
ATOM 1495 O O . PRO A 1 187 ? 43.441 14.144 -27.041 1.00 38.00 187 PRO A O 1
ATOM 1498 N N . THR A 1 188 ? 42.914 15.185 -28.954 1.00 40.50 188 THR A N 1
ATOM 1499 C CA . THR A 1 188 ? 42.224 14.059 -29.581 1.00 40.50 188 THR A CA 1
ATOM 1500 C C . THR A 1 188 ? 43.251 13.060 -30.110 1.00 40.50 188 THR A C 1
ATOM 1502 O O . THR A 1 188 ? 43.921 13.317 -31.110 1.00 40.50 188 THR A O 1
ATOM 1505 N N . THR A 1 189 ? 43.369 11.903 -29.468 1.00 40.66 189 THR A N 1
ATOM 1506 C CA . THR A 1 189 ? 44.012 10.714 -30.034 1.00 40.66 189 THR A CA 1
ATOM 1507 C C . THR A 1 189 ? 42.964 9.850 -30.724 1.00 40.66 189 THR A C 1
ATOM 1509 O O . THR A 1 189 ? 42.230 9.153 -30.036 1.00 40.66 189 THR A O 1
ATOM 1512 N N . SER A 1 190 ? 42.933 9.871 -32.063 1.00 38.91 190 SER A N 1
ATOM 1513 C CA . SER A 1 190 ? 42.784 8.676 -32.920 1.00 38.91 190 SER A CA 1
ATOM 1514 C C . SER A 1 190 ? 42.482 9.050 -34.377 1.00 38.91 190 SER A C 1
ATOM 1516 O O . SER A 1 190 ? 41.356 9.433 -34.667 1.00 38.91 190 SER A O 1
ATOM 1518 N N . THR A 1 191 ? 43.463 8.872 -35.273 1.00 36.62 191 THR A N 1
ATOM 1519 C CA . THR A 1 191 ? 43.328 8.179 -36.580 1.00 36.62 191 THR A CA 1
ATOM 1520 C C . THR A 1 191 ? 44.679 8.171 -37.307 1.00 36.62 191 THR A C 1
ATOM 1522 O O . THR A 1 191 ? 45.256 9.244 -37.481 1.00 36.62 191 THR A O 1
ATOM 1525 N N . PRO A 1 192 ? 45.194 7.015 -37.771 1.00 45.97 192 PRO A N 1
ATOM 1526 C CA . PRO A 1 192 ? 46.280 6.977 -38.742 1.00 45.97 192 PRO A CA 1
ATOM 1527 C C . PRO A 1 192 ? 45.777 6.719 -40.174 1.00 45.97 192 PRO A C 1
ATOM 1529 O O . PRO A 1 192 ? 44.865 5.917 -40.377 1.00 45.97 192 PRO A O 1
ATOM 1532 N N . SER A 1 193 ? 46.523 7.283 -41.136 1.00 34.75 193 SER A N 1
ATOM 1533 C CA . SER A 1 193 ? 46.622 6.956 -42.583 1.00 34.75 193 SER A CA 1
ATOM 1534 C C . SER A 1 193 ? 45.822 7.838 -43.564 1.00 34.75 193 SER A C 1
ATOM 1536 O O . SER A 1 193 ? 44.761 8.325 -43.187 1.00 34.75 193 SER A O 1
ATOM 1538 N N . PRO A 1 194 ? 46.241 7.981 -44.849 1.00 43.31 194 PRO A N 1
ATOM 1539 C CA . PRO A 1 194 ? 47.491 7.558 -45.495 1.00 43.31 194 PRO A CA 1
ATOM 1540 C C . PRO A 1 194 ? 48.242 8.672 -46.266 1.00 43.31 194 PRO A C 1
ATOM 1542 O O . PRO A 1 194 ? 47.745 9.758 -46.546 1.00 43.31 194 PRO A O 1
ATOM 1545 N N . SER A 1 195 ? 49.476 8.314 -46.618 1.00 38.31 195 SER A N 1
ATOM 1546 C CA . SER A 1 195 ? 50.381 8.862 -47.634 1.00 38.31 195 SER A CA 1
ATOM 1547 C C . SER A 1 195 ? 49.815 9.828 -48.685 1.00 38.31 195 SER A C 1
ATOM 1549 O O . SER A 1 195 ? 48.891 9.503 -49.429 1.00 38.31 195 SER A O 1
ATOM 1551 N N . SER A 1 196 ? 50.530 10.931 -48.895 1.00 39.09 196 SER A N 1
ATOM 1552 C CA . SER A 1 196 ? 50.628 11.609 -50.190 1.00 39.09 196 SER A CA 1
ATOM 1553 C C . SER A 1 196 ? 52.085 12.011 -50.388 1.00 39.09 196 SER A C 1
ATOM 1555 O O . SER A 1 196 ? 52.662 12.711 -49.560 1.00 39.09 196 SER A O 1
ATOM 1557 N N . GLY A 1 197 ? 52.705 11.444 -51.419 1.00 32.09 197 GLY A N 1
ATOM 1558 C CA . GLY A 1 197 ? 54.114 11.635 -51.725 1.00 32.09 197 GLY A CA 1
ATOM 1559 C C . GLY A 1 197 ? 54.409 12.905 -52.519 1.00 32.09 197 GLY A C 1
ATOM 1560 O O . GLY A 1 197 ? 53.512 13.663 -52.878 1.00 32.09 197 GLY A O 1
ATOM 1561 N N . SER A 1 198 ? 55.697 13.018 -52.851 1.00 33.66 198 SER A N 1
ATOM 1562 C CA . SER A 1 198 ? 56.293 13.693 -54.012 1.00 33.66 198 SER A CA 1
ATOM 1563 C C . SER A 1 198 ? 57.333 14.762 -53.667 1.00 33.66 198 SER A C 1
ATOM 1565 O O . SER A 1 198 ? 57.085 15.679 -52.889 1.00 33.66 198 SER A O 1
ATOM 1567 N N . SER A 1 199 ? 58.433 14.680 -54.428 1.00 41.50 199 SER A N 1
ATOM 1568 C CA . SER A 1 199 ? 59.571 15.604 -54.579 1.00 41.50 199 SER A CA 1
ATOM 1569 C C . SER A 1 199 ? 60.675 15.400 -53.530 1.00 41.50 199 SER A C 1
ATOM 1571 O O . SER A 1 199 ? 60.528 15.802 -52.389 1.00 41.50 199 SER A O 1
ATOM 1573 N N . GLY A 1 200 ? 61.814 14.755 -53.786 1.00 34.16 200 GLY A N 1
ATOM 1574 C CA . GLY A 1 200 ? 62.557 14.582 -55.031 1.00 34.16 200 GLY A CA 1
ATOM 1575 C C . GLY A 1 200 ? 63.742 15.548 -55.061 1.00 34.16 200 GLY A C 1
ATOM 1576 O O . GLY A 1 200 ? 63.558 16.705 -55.422 1.00 34.16 200 GLY A O 1
ATOM 1577 N N . ARG A 1 201 ? 64.949 15.079 -54.711 1.00 39.38 201 ARG A N 1
ATOM 1578 C CA . ARG A 1 201 ? 66.205 15.483 -55.366 1.00 39.38 201 ARG A CA 1
ATOM 1579 C C . ARG A 1 201 ? 67.393 14.626 -54.926 1.00 39.38 201 ARG A C 1
ATOM 1581 O O . ARG A 1 201 ? 67.540 14.273 -53.764 1.00 39.38 201 ARG A O 1
ATOM 1588 N N . SER A 1 202 ? 68.175 14.306 -55.942 1.00 39.69 202 SER A N 1
ATOM 1589 C CA . SER A 1 202 ? 69.244 13.327 -56.087 1.00 39.69 202 SER A CA 1
ATOM 1590 C C . SER A 1 202 ? 70.494 13.573 -55.234 1.00 39.69 202 SER A C 1
ATOM 1592 O O . SER A 1 202 ? 70.883 14.719 -55.019 1.00 39.69 202 SER A O 1
ATOM 1594 N N . LEU A 1 203 ? 71.172 12.484 -54.869 1.00 49.38 203 LEU A N 1
ATOM 1595 C CA . LEU A 1 203 ? 72.610 12.431 -54.577 1.00 49.38 203 LEU A CA 1
ATOM 1596 C C . LEU A 1 203 ? 73.309 11.730 -55.757 1.00 49.38 203 LEU A C 1
ATOM 1598 O O . LEU A 1 203 ? 72.697 10.819 -56.320 1.00 49.38 203 LEU A O 1
ATOM 1602 N N . PRO A 1 204 ? 74.532 12.127 -56.149 1.00 57.31 204 PRO A N 1
ATOM 1603 C CA . PRO A 1 204 ? 75.338 11.361 -57.087 1.00 57.31 204 PRO A CA 1
ATOM 1604 C C . PRO A 1 204 ? 76.280 10.378 -56.374 1.00 57.31 204 PRO A C 1
ATOM 1606 O O . PRO A 1 204 ? 76.557 10.506 -55.180 1.00 57.31 204 PRO A O 1
ATOM 1609 N N . ASP A 1 205 ? 76.724 9.415 -57.175 1.00 48.22 205 ASP A N 1
ATOM 1610 C CA . ASP A 1 205 ? 77.529 8.231 -56.884 1.00 48.22 205 ASP A CA 1
ATOM 1611 C C . ASP A 1 205 ? 78.948 8.475 -56.328 1.00 48.22 205 ASP A C 1
ATOM 1613 O O . ASP A 1 205 ? 79.567 9.506 -56.586 1.00 48.22 205 ASP A O 1
ATOM 1617 N N . ASP A 1 206 ? 79.429 7.438 -55.629 1.00 45.25 206 ASP A N 1
ATOM 1618 C CA . ASP A 1 206 ? 80.805 6.917 -55.525 1.00 45.25 206 ASP A CA 1
ATOM 1619 C C . ASP A 1 206 ? 81.988 7.884 -55.303 1.00 45.25 206 ASP A C 1
ATOM 1621 O O . ASP A 1 206 ? 82.446 8.564 -56.222 1.00 45.25 206 ASP A O 1
ATOM 1625 N N . PHE A 1 207 ? 82.565 7.851 -54.091 1.00 39.81 207 PHE A N 1
ATOM 1626 C CA . PHE A 1 207 ? 83.868 7.234 -53.736 1.00 39.81 207 PHE A CA 1
ATOM 1627 C C . PHE A 1 207 ? 84.267 7.581 -52.291 1.00 39.81 207 PHE A C 1
ATOM 1629 O O . PHE A 1 207 ? 84.108 8.755 -51.885 1.00 39.81 207 PHE A O 1
#

pLDDT: mean 74.94, std 20.5, range [32.09, 95.12]

=== Feature glossary ===
The record interleaves many kinds of information about one protein. Here is each kind framed as the question it answers.

Q: What does the local fold look like, residue by residue?
A: A 3Di character summarizes, for each residue, the relative orientation of the Cα frame of its nearest spatial neighbor. Because it encodes fold topology rather than chemistry, 3Di alignments detect remote structural similarity that sequence alignment misses.

Q: Which residues are in helices, strands, or loops?
A: Secondary structure is the local, repeating backbone conformation. DSSP classifies it into eight states by reading the hydrogen-bond network: three helix types (H, G, I), two β types (E, B), two non-regular types (T, S), and unstructured coil (-).

Q: How big and how compact is the whole molecule?
A: Three whole-structure scalars: the radius of gyration (RMS distance of Cα from centroid, in Å), the count of Cα–Cα contacts (pairs closer than 8 Å and separated by more than four residues in sequence — i.e. tertiary, not local, contacts), and the bounding-box dimensions. Together they distinguish compact globular folds from extended fibres or disordered chains.

Q: How confident is the AlphaFold model at each residue?
A: For AlphaFold models, the B-factor field carries pLDDT — the model's own estimate of local accuracy on a 0–100 scale. Regions with pLDDT<50 should be treated as essentially unmodeled; they often correspond to intrinsically disordered segments.

Q: What family and function is it annotated with?
A: Functional annotations link the protein to curated databases. InterPro entries identify conserved domains and families by matching the sequence against member-database signatures (Pfam, PROSITE, CDD, …). Gene Ontology (GO) terms describe molecular function, biological process, and cellular component in a controlled vocabulary. CATH places the structure in a hierarchical fold classification (Class/Architecture/Topology/Homologous-superfamily). The organism is the source species.

Q: What known structures does this most resemble?
A: Nearest PDB neighbors are the top structural matches found by Foldseek when searching this structure against the entire Protein Data Bank. Each hit reports a TM-score (0 to 1; >0.5 almost always implies the same fold) and an E-value. These are *structural* homologs — they may share no detectable sequence similarity.

Q: Which residues are buried vs exposed?
A: Solvent-accessible surface area (SASA) is the area in Å² traced out by the centre of a 1.4 Å probe sphere (a water molecule) rolled over the protein's van der Waals surface (Shrake–Rupley / Lee–Richards construction). Buried residues have near-zero SASA; fully exposed residues can exceed 200 Å². The total SASA scales roughly with the number of surface residues.

Q: What are the backbone torsion angles?
A: φ (phi) and ψ (psi) are the two rotatable backbone dihedrals per residue: φ is the C(i-1)–N–Cα–C torsion, ψ is the N–Cα–C–N(i+1) torsion, both in degrees on (−180°, 180°]. α-helical residues cluster near (−60°, −45°); β-strand residues near (−120°, +130°). A Ramachandran plot is simply a scatter of (φ, ψ) for every residue.

Q: Are the domains correctly placed rel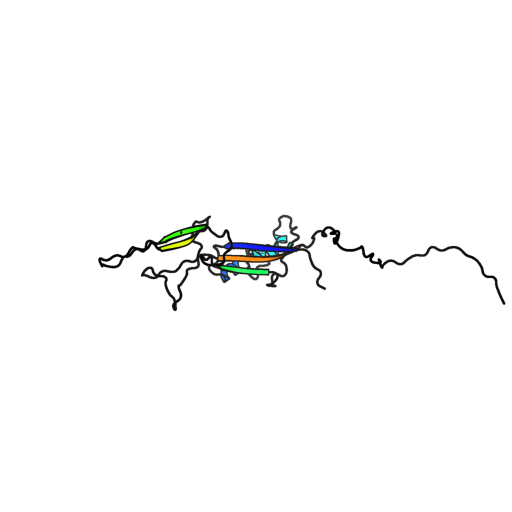ative to each other?
A: Predicted aligned error is AlphaFold's pairwise confidence. Unlike pLDDT (per-residue), PAE is per-residue-pair and captures whether two parts of the structure are correctly placed relative to each other. Units are ångströms of expected positional error.

Q: What if only a Cα trace is available?
A: P-SEA three-state annotation labels each residue as helix, strand, or coil based purely on the geometry of the Cα trace. It serves as a fallback when the full backbone (and thus DSSP) is unavailable.

Q: What is the amino-acid chain?
A: This is the polypeptide sequence — one letter per residue, N-terminus first. Length ranges from a few dozen residues for small domains to over a thousand for large multi-domain proteins.

Q: What do the rendered images show?
A: The six renders are orthographic views along the three Cartesian axe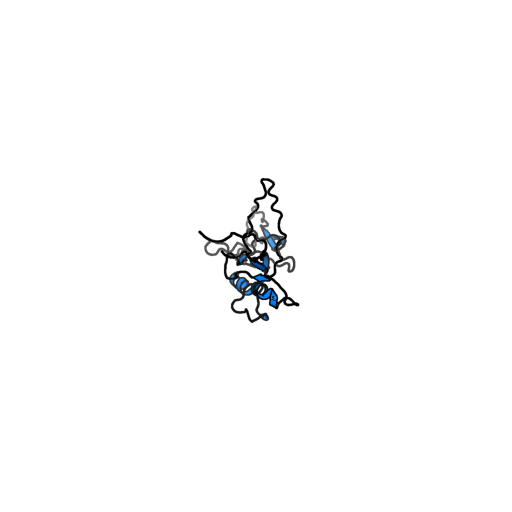s in both directions. Representation (cartoon, sticks, or surface) and color scheme (sequence-rainbow or by-chain) vary across proteins so the training set covers all the common visualization conventions.

Q: What do the diagnostic plots show?
A: Plot images: a contact map (which residues are close in 3D, as an N×N binary image), a Ramachandran scatter (backbone torsion angles, revealing secondary-structure composition at a glance), and — for AlphaFold structures — a PAE heatmap (pairwise prediction confidence).

Q: How mobile is each atom in the crystal?
A: B-factor (Debye–Waller factor) reflects atomic displacement in the crystal lattice. It is an experimental observable (units Å²), not a prediction; low values mean the atom is pinned down, high values mean it moves or is heterogeneous across the crystal.

Q: Where is each backbone atom in 3D?
A: The mmCIF table is the protein's shape written out atom by atom. For each backbone N, Cα, C, and carbonyl O, it records an (x, y, z) coordinate triple in Å plus the residue type, chain letter, and residue number.